Protein AF-A0A519HBK6-F1 (afdb_monomer_lite)

Sequence (281 aa):
MAADRLTTDSVTSHPSLITDYLRAVEPRLRARRDRDDLLDEIADHLHSAAERLEALGVGRDAAEQRALARFGEPRVVATLLTSVPSKGSTVSLFFSRYLGPLSMIAAVLWAVAAVMTYFGYTALSGSWTSERYLTSAVIVGLACLVTVAVLVGLNIRATGRLDGPTIAIGVIGVVAAAAATMTSWVVALWLPLLAAVVTWTMVRARRAHAGSRPFVTVLMLAMPLLGAAAIAVSAVGIVGGVETEIGIWLVVVGLAVVLVAALADLAVRLAARLRTSAVTA

pLDDT: mean 86.72, std 13.47, range [40.78, 98.31]

Secondary structure (DSSP, 8-state):
-------------PPPHHHHHHHHHGGGGTT-TTHHHHHHHHHHHHHHHHHHHHTTT--HHHHHHHHHHHH--HHHHHHHHHHS-----HHHHHHHHHHHHHHHHHHHHHHHHHHHHHHHH--TT----HHHHHHHHHHHHHHHHHHHHHHHHHHHHHHSS--HHHHHHHHHHHHHHHHHHH-TT-HHHHHHHHHHHHHHHHHHHHHTT-S-HHHHHHHHHHHHHHHHHHHHHHHHHHHH----HHHHHHHHHHHHHHHHHHHHHHHHHHHHHHHHHHH--

Radius of gyration: 24.27 Å; chains: 1; bounding box: 59×74×67 Å

Structure (mmCIF, N/CA/C/O backbone):
data_AF-A0A519HBK6-F1
#
_entry.id   AF-A0A519HBK6-F1
#
loop_
_atom_site.group_PDB
_atom_site.id
_atom_site.type_symbol
_atom_site.label_atom_id
_atom_site.label_alt_id
_atom_site.label_comp_id
_atom_site.label_asym_id
_atom_site.label_entity_id
_atom_site.label_seq_id
_atom_site.pdbx_PDB_ins_code
_atom_site.Cartn_x
_atom_site.Cartn_y
_atom_site.Cartn_z
_atom_site.occupancy
_atom_site.B_iso_or_equiv
_atom_site.auth_seq_id
_atom_site.auth_comp_id
_atom_site.auth_asym_id
_atom_site.auth_atom_id
_atom_site.pdbx_PDB_model_num
ATOM 1 N N . MET A 1 1 ? -19.149 55.955 12.724 1.00 52.69 1 MET A N 1
ATOM 2 C CA . MET A 1 1 ? -18.622 55.602 14.057 1.00 52.69 1 MET A CA 1
ATOM 3 C C . MET A 1 1 ? -19.720 54.878 14.828 1.00 52.69 1 MET A C 1
ATOM 5 O O . MET A 1 1 ? -20.495 55.517 15.516 1.00 52.69 1 MET A O 1
ATOM 9 N N . ALA A 1 2 ? -19.839 53.568 14.618 1.00 45.81 2 ALA A N 1
ATOM 10 C CA . ALA A 1 2 ? -20.582 52.622 15.455 1.00 45.81 2 ALA A CA 1
ATOM 11 C C . ALA A 1 2 ? -20.146 51.231 14.978 1.00 45.81 2 ALA A C 1
ATOM 13 O O . ALA A 1 2 ? -20.510 50.807 13.886 1.00 45.81 2 ALA A O 1
ATOM 14 N N . ALA A 1 3 ? -19.225 50.624 15.725 1.00 50.12 3 ALA A N 1
ATOM 15 C CA . ALA A 1 3 ? -18.654 49.321 15.424 1.00 50.12 3 ALA A CA 1
ATOM 16 C C . ALA A 1 3 ? -19.635 48.233 15.864 1.00 50.12 3 ALA A C 1
ATOM 18 O O . ALA A 1 3 ? -19.985 48.150 17.043 1.00 50.12 3 ALA A O 1
ATOM 19 N N . ASP A 1 4 ? -20.064 47.434 14.894 1.00 57.97 4 ASP A N 1
ATOM 20 C CA . ASP A 1 4 ? -20.906 46.264 15.075 1.00 57.97 4 ASP A CA 1
ATOM 21 C C . ASP A 1 4 ? -20.074 45.157 15.737 1.00 57.97 4 ASP A C 1
ATOM 23 O O . ASP A 1 4 ? -19.054 44.703 15.207 1.00 57.97 4 ASP A O 1
ATOM 27 N N . ARG A 1 5 ? -20.447 44.803 16.969 1.00 57.12 5 ARG A N 1
ATOM 28 C CA . ARG A 1 5 ? -19.799 43.749 17.749 1.00 57.12 5 ARG A CA 1
ATOM 29 C C . ARG A 1 5 ? -20.228 42.410 17.163 1.00 57.12 5 ARG A C 1
ATOM 31 O O . ARG A 1 5 ? -21.285 41.898 17.511 1.00 57.12 5 ARG A O 1
ATOM 38 N N . LEU A 1 6 ? -19.367 41.829 16.333 1.00 54.12 6 LEU A N 1
ATOM 39 C CA . LEU A 1 6 ? -19.367 40.397 16.050 1.00 54.12 6 LEU A CA 1
ATOM 40 C C . LEU A 1 6 ? -19.136 39.650 17.368 1.00 54.12 6 LEU A C 1
ATOM 42 O O . LEU A 1 6 ? -18.006 39.485 17.828 1.00 54.12 6 LEU A O 1
ATOM 46 N N . THR A 1 7 ? -20.233 39.239 17.995 1.00 49.41 7 THR A N 1
ATOM 47 C CA . THR A 1 7 ? -20.275 38.181 18.996 1.00 49.41 7 THR A CA 1
ATOM 48 C C . THR A 1 7 ? -19.690 36.931 18.352 1.00 49.41 7 THR A C 1
ATOM 50 O O . THR A 1 7 ? -20.338 36.237 17.576 1.00 49.41 7 THR A O 1
ATOM 53 N N . THR A 1 8 ? -18.422 36.660 18.645 1.00 46.22 8 THR A N 1
ATOM 54 C CA . THR A 1 8 ? -17.869 35.314 18.567 1.00 46.22 8 THR A CA 1
ATOM 55 C C . THR A 1 8 ? -18.654 34.467 19.553 1.00 46.22 8 THR A C 1
ATOM 57 O O . THR A 1 8 ? -18.324 34.431 20.739 1.00 46.22 8 THR A O 1
ATOM 60 N N . ASP A 1 9 ? -19.716 33.834 19.060 1.00 40.78 9 ASP A N 1
ATOM 61 C CA . ASP A 1 9 ? -20.318 32.673 19.692 1.00 40.78 9 ASP A CA 1
ATOM 62 C C . ASP A 1 9 ? -19.204 31.641 19.839 1.00 40.78 9 ASP A C 1
ATOM 64 O O . ASP A 1 9 ? -18.840 30.911 18.916 1.00 40.78 9 ASP A O 1
ATOM 68 N N . SER A 1 10 ? -18.593 31.638 21.018 1.00 44.66 10 SER A N 1
ATOM 69 C CA . SER A 1 10 ? -17.835 30.514 21.519 1.00 44.66 10 SER A CA 1
ATOM 70 C C . SER A 1 10 ? -18.779 29.319 21.488 1.00 44.66 10 SER A C 1
ATOM 72 O O . SER A 1 10 ? -19.609 29.158 22.384 1.00 44.66 10 SER A O 1
ATOM 74 N N . VAL A 1 11 ? -18.687 28.524 20.420 1.00 53.19 11 VAL A N 1
ATOM 75 C CA . VAL A 1 11 ? -19.258 27.183 20.345 1.00 53.19 11 VAL A CA 1
ATOM 76 C C . VAL A 1 11 ? -18.658 26.442 21.527 1.00 53.19 11 VAL A C 1
ATOM 78 O O . VAL A 1 11 ? -17.520 25.983 21.491 1.00 53.19 11 VAL A O 1
ATOM 81 N N . THR A 1 12 ? -19.406 26.413 22.623 1.00 41.53 12 THR A N 1
ATOM 82 C CA . THR A 1 12 ? -19.145 25.567 23.775 1.00 41.53 12 THR A CA 1
ATOM 83 C C . THR A 1 12 ? -19.389 24.155 23.280 1.00 41.53 12 THR A C 1
ATOM 85 O O . THR A 1 12 ? -20.493 23.623 23.367 1.00 41.53 12 THR A O 1
ATOM 88 N N . SER A 1 13 ? -18.365 23.585 22.643 1.00 53.59 13 SER A N 1
ATOM 89 C CA . SER A 1 13 ? -18.3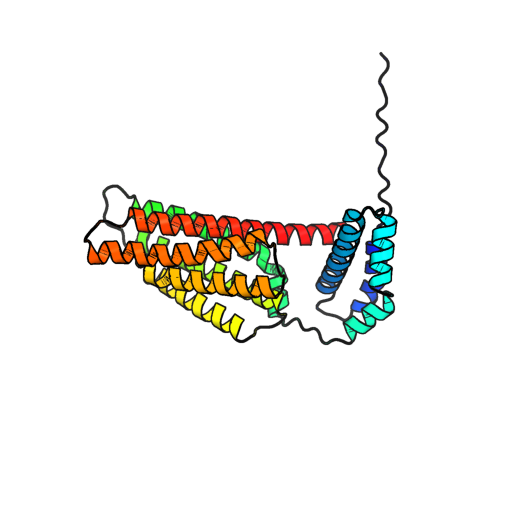25 22.195 22.227 1.00 53.59 13 SER A CA 1
ATOM 90 C C . SER A 1 13 ? -18.612 21.367 23.468 1.00 53.59 13 SER A C 1
ATOM 92 O O . SER A 1 13 ? -17.744 21.212 24.330 1.00 53.59 13 SER A O 1
ATOM 94 N N . HIS A 1 14 ? -19.861 20.933 23.610 1.00 56.91 14 HIS A N 1
ATOM 95 C CA . HIS A 1 14 ? -20.247 20.059 24.696 1.00 56.91 14 HIS A CA 1
ATOM 96 C C . HIS A 1 14 ? -19.329 18.831 24.627 1.00 56.91 14 HIS A C 1
ATOM 98 O O . HIS A 1 14 ? -19.069 18.341 23.520 1.00 56.91 14 HIS A O 1
ATOM 104 N N . PRO A 1 15 ? -18.759 18.385 25.760 1.00 69.62 15 PRO A N 1
ATOM 105 C CA . PRO A 1 15 ? -17.911 17.201 25.772 1.00 69.62 15 PRO A CA 1
ATOM 106 C C . PRO A 1 15 ? -18.677 16.036 25.131 1.00 69.62 15 PRO A C 1
ATOM 108 O O . PRO A 1 15 ? -19.823 15.774 25.490 1.00 69.62 15 PRO A O 1
ATOM 111 N N . SER A 1 16 ? -18.072 15.398 24.126 1.00 83.75 16 SER A N 1
ATOM 112 C CA . SER A 1 16 ? -18.721 14.326 23.364 1.00 83.75 16 SER A CA 1
ATOM 113 C C . SER A 1 16 ? -19.052 13.147 24.278 1.00 83.75 16 SER A C 1
ATOM 115 O O . SER A 1 16 ? -18.225 12.724 25.092 1.00 83.75 16 SER A O 1
ATOM 117 N N . LEU A 1 17 ? -20.240 12.562 24.096 1.00 92.12 17 LEU A N 1
ATOM 118 C CA . LEU A 1 17 ? -20.680 11.383 24.848 1.00 92.12 17 LEU A CA 1
ATOM 119 C C . LEU A 1 17 ? -19.746 10.189 24.601 1.00 92.12 17 LEU A C 1
ATOM 121 O O . LEU A 1 17 ? -19.557 9.342 25.477 1.00 92.12 17 LEU A O 1
ATOM 125 N N . ILE A 1 18 ? -19.139 10.131 23.412 1.00 92.50 18 ILE A N 1
ATOM 126 C CA . ILE A 1 18 ? -18.142 9.122 23.044 1.00 92.50 18 ILE A CA 1
ATOM 127 C C . ILE A 1 18 ? -16.876 9.288 23.893 1.00 92.50 18 ILE A C 1
ATOM 129 O O . ILE A 1 18 ? -16.361 8.298 24.409 1.00 92.50 18 ILE A O 1
ATOM 133 N N . THR A 1 19 ? -16.404 10.517 24.114 1.00 92.88 19 THR A N 1
ATOM 134 C CA . THR A 1 19 ? -15.231 10.784 24.962 1.00 92.88 19 THR A CA 1
ATOM 135 C C . THR A 1 19 ? -15.462 10.325 26.402 1.00 92.88 19 THR A C 1
ATOM 137 O O . THR A 1 19 ? -14.607 9.656 26.986 1.00 92.88 19 THR A O 1
ATOM 140 N N . ASP A 1 20 ? -16.633 10.612 26.973 1.00 94.00 20 ASP A N 1
ATOM 141 C CA . ASP A 1 20 ? -16.973 10.166 28.329 1.00 94.00 20 ASP A CA 1
ATOM 142 C C . ASP A 1 20 ? -17.088 8.639 28.423 1.00 94.00 20 ASP A C 1
ATOM 144 O O . ASP A 1 20 ? -16.625 8.028 29.394 1.00 94.00 20 ASP A O 1
ATOM 148 N N . TYR A 1 21 ? -17.631 8.002 27.384 1.00 95.06 21 TYR A N 1
ATOM 149 C CA . TYR A 1 21 ? -17.659 6.548 27.269 1.00 95.06 21 TYR A CA 1
ATOM 150 C C . TYR A 1 21 ? -16.242 5.949 27.252 1.00 95.06 21 TYR A C 1
ATOM 152 O O . TYR A 1 21 ? -15.955 5.024 28.016 1.00 95.06 21 TYR A O 1
ATOM 160 N N . LEU A 1 22 ? -15.330 6.490 26.437 1.00 95.38 22 LEU A N 1
ATOM 161 C CA . LEU A 1 22 ? -13.939 6.029 26.349 1.00 95.38 22 LEU A CA 1
ATOM 162 C C . LEU A 1 22 ? -13.194 6.213 27.675 1.00 95.38 22 LEU A C 1
ATOM 164 O O . LEU A 1 22 ? -12.529 5.281 28.134 1.00 95.38 22 LEU A O 1
ATOM 168 N N . ARG A 1 23 ? -13.391 7.351 28.355 1.00 94.88 23 ARG A N 1
ATOM 169 C CA . ARG A 1 23 ? -12.838 7.608 29.696 1.00 94.88 23 ARG A CA 1
ATOM 170 C C . ARG A 1 23 ? -13.347 6.598 30.729 1.00 94.88 23 ARG A C 1
ATOM 172 O O . ARG A 1 23 ? -12.627 6.237 31.659 1.00 94.88 23 ARG A O 1
ATOM 179 N N . ALA A 1 24 ? -14.572 6.093 30.571 1.00 94.75 24 ALA A N 1
ATOM 180 C CA . ALA A 1 24 ? -15.093 5.018 31.410 1.00 94.75 24 ALA A CA 1
ATOM 181 C C . ALA A 1 24 ? -14.482 3.643 31.067 1.00 94.75 24 ALA A C 1
ATOM 183 O O . ALA A 1 24 ? -14.325 2.805 31.960 1.00 94.75 24 ALA A O 1
ATOM 184 N N . VAL A 1 25 ? -14.122 3.379 29.811 1.00 94.94 25 VAL A N 1
ATOM 185 C CA . VAL A 1 25 ? -13.509 2.107 29.385 1.00 94.94 25 VAL A CA 1
ATOM 186 C C . VAL A 1 25 ? -12.021 2.037 29.749 1.00 94.94 25 VAL A C 1
ATOM 188 O O . VAL A 1 25 ? -11.569 1.006 30.252 1.00 94.94 25 VAL A O 1
ATOM 191 N N . GLU A 1 26 ? -11.265 3.121 29.563 1.00 95.19 26 GLU A N 1
ATOM 192 C CA . GLU A 1 26 ? -9.799 3.155 29.688 1.00 95.19 26 GLU A CA 1
ATOM 193 C C . GLU A 1 26 ? -9.252 2.524 30.989 1.00 95.19 26 GLU A C 1
ATOM 195 O O . GLU A 1 26 ? -8.370 1.659 30.898 1.00 95.19 26 GLU A O 1
ATOM 200 N N . PRO A 1 27 ? -9.754 2.850 32.203 1.00 94.62 27 PRO A N 1
ATOM 201 C CA . PRO A 1 27 ? -9.209 2.299 33.444 1.00 94.62 27 PRO A CA 1
ATOM 202 C C . PRO A 1 27 ? -9.280 0.770 33.510 1.00 94.62 27 PRO A C 1
ATOM 204 O O . PRO A 1 27 ? -8.457 0.139 34.170 1.00 94.62 27 PRO A O 1
ATOM 207 N N . ARG A 1 28 ? -10.254 0.172 32.815 1.00 93.69 28 ARG A N 1
ATOM 208 C CA . ARG A 1 28 ? -10.520 -1.273 32.814 1.00 93.69 28 ARG A CA 1
ATOM 209 C C . ARG A 1 28 ? -9.625 -2.030 31.840 1.00 93.69 28 ARG A C 1
ATOM 211 O O . ARG A 1 28 ? -9.406 -3.223 32.015 1.00 93.69 28 ARG A O 1
ATOM 218 N N . LEU A 1 29 ? -9.073 -1.332 30.851 1.00 91.75 29 LEU A N 1
ATOM 219 C CA . LEU A 1 29 ? -8.139 -1.888 29.879 1.00 91.75 29 LEU A CA 1
ATOM 220 C C . LEU A 1 29 ? -6.667 -1.686 30.283 1.00 91.75 29 LEU A C 1
ATOM 222 O O . LEU A 1 29 ? -5.783 -2.118 29.554 1.00 91.75 29 LEU A O 1
ATOM 226 N N . ARG A 1 30 ? -6.374 -1.087 31.450 1.00 89.44 30 ARG A N 1
ATOM 227 C CA . ARG A 1 30 ? -5.000 -0.770 31.908 1.00 89.44 30 ARG A CA 1
ATOM 228 C C . ARG A 1 30 ? -4.021 -1.945 31.898 1.00 89.44 30 ARG A C 1
ATOM 230 O O . ARG A 1 30 ? -2.836 -1.729 31.684 1.00 89.44 30 ARG A O 1
ATOM 237 N N . ALA A 1 31 ? -4.493 -3.167 32.136 1.00 85.38 31 ALA A N 1
ATOM 238 C CA . ALA A 1 31 ? -3.640 -4.357 32.149 1.00 85.38 31 ALA A CA 1
ATOM 239 C C . ALA A 1 31 ? -3.278 -4.872 30.741 1.00 85.38 31 ALA A C 1
ATOM 241 O O . ALA A 1 31 ? -2.459 -5.782 30.612 1.00 85.38 31 ALA A O 1
ATOM 242 N N . ARG A 1 32 ? -3.890 -4.329 29.679 1.00 82.69 32 ARG A N 1
ATOM 243 C CA . ARG A 1 32 ? -3.648 -4.749 28.297 1.00 82.69 32 ARG A CA 1
ATOM 244 C C . ARG A 1 32 ? -2.526 -3.941 27.652 1.00 82.69 32 ARG A C 1
ATOM 246 O O . ARG A 1 32 ? -2.481 -2.720 27.759 1.00 82.69 32 ARG A O 1
ATOM 253 N N . ARG A 1 33 ? -1.653 -4.632 26.913 1.00 79.06 33 ARG A N 1
ATOM 254 C CA . ARG A 1 33 ? -0.550 -4.011 26.159 1.00 79.06 33 ARG A CA 1
ATOM 255 C C . ARG A 1 33 ? -1.032 -3.218 24.937 1.00 79.06 33 ARG A C 1
ATOM 257 O O . ARG A 1 33 ? -0.372 -2.268 24.545 1.00 79.06 33 ARG A O 1
ATOM 264 N N . ASP A 1 34 ? -2.157 -3.618 24.352 1.00 77.62 34 ASP A N 1
ATOM 265 C CA . ASP A 1 34 ? -2.806 -3.025 23.175 1.00 77.62 34 ASP A CA 1
ATOM 266 C C . ASP A 1 34 ? -3.958 -2.074 23.553 1.00 77.62 34 ASP A C 1
ATOM 268 O O . ASP A 1 34 ? -4.875 -1.863 22.765 1.00 77.62 34 ASP A O 1
ATOM 272 N N . ARG A 1 35 ? -3.949 -1.528 24.778 1.00 86.62 35 ARG A N 1
ATOM 273 C CA . ARG A 1 35 ? -5.028 -0.676 25.302 1.00 86.62 35 ARG A CA 1
ATOM 274 C C . ARG A 1 35 ? -5.329 0.513 24.397 1.00 86.62 35 ARG A C 1
ATOM 276 O O . ARG A 1 35 ? -6.495 0.753 24.111 1.00 86.62 35 ARG A O 1
ATOM 283 N N . ASP A 1 36 ? -4.301 1.266 24.027 1.00 82.50 36 ASP A N 1
ATOM 284 C CA . ASP A 1 36 ? -4.481 2.538 23.324 1.00 82.50 36 ASP A CA 1
ATOM 285 C C . ASP A 1 36 ? -5.057 2.283 21.920 1.00 82.50 36 ASP A C 1
ATOM 287 O O . ASP A 1 36 ? -6.066 2.878 21.561 1.00 82.50 36 ASP A O 1
ATOM 291 N N . ASP A 1 37 ? -4.539 1.273 21.211 1.00 76.00 37 ASP A N 1
ATOM 292 C CA . ASP A 1 37 ? -5.077 0.820 19.919 1.00 76.00 37 ASP A CA 1
ATOM 293 C C . ASP A 1 37 ? -6.543 0.356 20.020 1.00 76.00 37 ASP A C 1
ATOM 295 O O . ASP A 1 37 ? -7.350 0.639 19.136 1.00 76.00 37 ASP A O 1
ATOM 299 N N . LEU A 1 38 ? -6.910 -0.356 21.094 1.00 84.81 38 LEU A N 1
ATOM 300 C CA . LEU A 1 38 ? -8.297 -0.775 21.321 1.00 84.81 38 LEU A CA 1
ATOM 301 C C . LEU A 1 38 ? -9.218 0.416 21.593 1.00 84.81 38 LEU A C 1
ATOM 303 O O . LEU A 1 38 ? -10.357 0.413 21.135 1.00 84.81 38 LEU A O 1
ATOM 307 N N . LEU A 1 39 ? -8.755 1.417 22.344 1.00 88.69 39 LEU A N 1
ATOM 308 C CA . LEU A 1 39 ? -9.527 2.636 22.589 1.00 88.69 39 LEU A CA 1
ATOM 309 C C . LEU A 1 39 ? -9.725 3.426 21.294 1.00 88.69 39 LEU A C 1
ATOM 311 O O . LEU A 1 39 ? -10.846 3.859 21.033 1.00 88.69 39 LEU A O 1
ATOM 315 N N . ASP A 1 40 ? -8.687 3.519 20.463 1.00 82.06 40 ASP A N 1
ATOM 316 C CA . ASP A 1 40 ? -8.759 4.124 19.133 1.00 82.06 40 ASP A CA 1
ATOM 317 C C . ASP A 1 40 ? -9.749 3.382 18.223 1.00 82.06 40 ASP A C 1
ATOM 319 O O . ASP A 1 40 ? -10.575 4.006 17.562 1.00 82.06 40 ASP A O 1
ATOM 323 N N . GLU A 1 41 ? -9.735 2.045 18.214 1.00 82.50 41 GLU A N 1
ATOM 324 C CA . GLU A 1 41 ? -10.659 1.244 17.400 1.00 82.50 41 GLU A CA 1
ATOM 325 C C . GLU A 1 41 ? -12.118 1.377 17.871 1.00 82.50 41 GLU A C 1
ATOM 327 O O . GLU A 1 41 ? -13.035 1.474 17.050 1.00 82.50 41 GLU A O 1
ATOM 332 N N . ILE A 1 42 ? -12.350 1.436 19.188 1.00 91.12 42 ILE A N 1
ATOM 333 C CA . ILE A 1 42 ? -13.676 1.723 19.754 1.00 91.12 42 ILE A CA 1
ATOM 334 C C . ILE A 1 42 ? -14.134 3.125 19.337 1.00 91.12 42 ILE A C 1
ATOM 336 O O . ILE A 1 42 ? -15.278 3.280 18.904 1.00 91.12 42 ILE A O 1
ATOM 340 N N . ALA A 1 43 ? -13.255 4.126 19.438 1.00 89.94 43 ALA A N 1
ATOM 341 C CA . ALA A 1 43 ? -13.546 5.499 19.038 1.00 89.94 43 ALA A CA 1
ATOM 342 C C . ALA A 1 43 ? -13.923 5.572 17.550 1.00 89.94 43 ALA A C 1
ATOM 344 O O . ALA A 1 43 ? -15.002 6.067 17.217 1.00 89.94 43 ALA A O 1
ATOM 345 N N . ASP A 1 44 ? -13.100 4.991 16.669 1.00 81.44 44 ASP A N 1
ATOM 346 C CA . ASP A 1 44 ? -13.335 4.918 15.221 1.00 81.44 44 ASP A CA 1
ATOM 347 C C . ASP A 1 44 ? -14.697 4.273 14.912 1.00 81.44 44 ASP A C 1
ATOM 349 O O . ASP A 1 44 ? -15.463 4.774 14.079 1.00 81.44 44 ASP A O 1
ATOM 353 N N . HIS A 1 45 ? -15.031 3.169 15.589 1.00 84.75 45 HIS A N 1
ATOM 354 C CA . HIS A 1 45 ? -16.303 2.476 15.392 1.00 84.75 45 HIS A CA 1
ATOM 355 C C . HIS A 1 45 ? -17.512 3.296 15.845 1.00 84.75 45 HIS A C 1
ATOM 357 O O . HIS A 1 45 ? -18.530 3.297 15.142 1.00 84.75 45 HIS A O 1
ATOM 363 N N . LEU A 1 46 ? -17.410 3.982 16.985 1.00 93.50 46 LEU A N 1
ATOM 364 C CA . LEU A 1 46 ? -18.474 4.825 17.526 1.00 93.50 46 LEU A CA 1
ATOM 365 C C . LEU A 1 46 ? -18.694 6.070 16.663 1.00 93.50 46 LEU A C 1
ATOM 367 O O . LEU A 1 46 ? -19.832 6.326 16.269 1.00 93.50 46 LEU A O 1
ATOM 371 N N . HIS A 1 47 ? -17.626 6.776 16.283 1.00 90.25 47 HIS A N 1
ATOM 372 C CA . HIS A 1 47 ? -17.710 7.934 15.390 1.00 90.25 47 HIS A CA 1
ATOM 373 C C . HIS A 1 47 ? -18.267 7.544 14.022 1.00 90.25 47 HIS A C 1
ATOM 375 O O . HIS A 1 47 ? -19.259 8.115 13.580 1.00 90.25 47 HIS A O 1
ATOM 381 N N . SER A 1 48 ? -17.746 6.478 13.405 1.00 82.56 48 SER A N 1
ATOM 382 C CA . SER A 1 48 ? -18.274 5.983 12.126 1.00 82.56 48 SER A CA 1
ATOM 383 C C . SER A 1 48 ? -19.751 5.571 12.217 1.00 82.56 48 SER A C 1
ATOM 385 O O . SER A 1 48 ? -20.477 5.608 11.222 1.00 82.56 48 SER A O 1
ATOM 387 N N . ALA A 1 49 ? -20.212 5.086 13.376 1.00 89.88 49 ALA A N 1
ATOM 388 C CA . ALA A 1 49 ? -21.616 4.744 13.589 1.00 89.88 49 ALA A CA 1
ATOM 389 C C . ALA A 1 49 ? -22.501 5.984 13.758 1.00 89.88 49 ALA A C 1
ATOM 391 O O . ALA A 1 49 ? -23.592 6.002 13.184 1.00 89.88 49 ALA A O 1
ATOM 392 N N . ALA A 1 50 ? -22.028 6.998 14.484 1.00 92.94 50 ALA A N 1
ATOM 393 C CA . ALA A 1 50 ? -22.705 8.281 14.632 1.00 92.94 50 ALA A CA 1
ATOM 394 C C . ALA A 1 50 ? -22.804 9.016 13.284 1.00 92.94 50 ALA A C 1
ATOM 396 O O . ALA A 1 50 ? -23.909 9.346 12.865 1.00 92.94 50 ALA A O 1
ATOM 397 N N . GLU A 1 51 ? -21.710 9.119 12.524 1.00 89.94 51 GLU A N 1
ATOM 398 C CA . GLU A 1 51 ? -21.686 9.745 11.191 1.00 89.94 51 GLU A CA 1
ATOM 399 C C . GLU A 1 51 ? -22.700 9.110 10.225 1.00 89.94 51 GLU A C 1
ATOM 401 O O . GLU A 1 51 ? -23.379 9.803 9.467 1.00 89.94 51 GLU A O 1
ATOM 406 N N . ARG A 1 52 ? -22.862 7.778 10.267 1.00 91.19 52 ARG A N 1
ATOM 407 C CA . ARG A 1 52 ? -23.886 7.087 9.464 1.00 91.19 52 ARG A CA 1
ATOM 408 C C . ARG A 1 52 ? -25.309 7.457 9.871 1.00 91.19 52 ARG A C 1
ATOM 410 O O . ARG A 1 52 ? -26.186 7.458 9.015 1.00 91.19 52 ARG A O 1
ATOM 417 N N . LEU A 1 53 ? -25.559 7.711 11.154 1.00 94.38 53 LEU A N 1
ATOM 418 C CA . LEU A 1 53 ? -26.868 8.149 11.643 1.00 94.38 53 LEU A CA 1
ATOM 419 C C . LEU A 1 53 ? -27.115 9.622 11.298 1.00 94.38 53 LEU A C 1
ATOM 421 O O . LEU A 1 53 ? -28.220 9.964 10.882 1.00 94.38 53 LEU A O 1
ATOM 425 N N . GLU A 1 54 ? -26.092 10.468 11.387 1.00 94.00 54 GLU A N 1
ATOM 426 C CA . GLU A 1 54 ? -26.155 11.870 10.958 1.00 94.00 54 GLU A CA 1
ATOM 427 C C . GLU A 1 54 ? -26.443 11.993 9.460 1.00 94.00 54 GLU A C 1
ATOM 429 O O . GLU A 1 54 ? -27.317 12.759 9.058 1.00 94.00 54 GLU A O 1
ATOM 434 N N . ALA A 1 55 ? -25.811 11.157 8.629 1.00 92.44 55 ALA A N 1
ATOM 435 C CA . ALA A 1 55 ? -26.097 11.082 7.195 1.00 92.44 55 ALA A CA 1
ATOM 436 C C . ALA A 1 55 ? -27.550 10.669 6.878 1.00 92.44 55 ALA A C 1
ATOM 438 O O . ALA A 1 55 ? -28.034 10.911 5.773 1.00 92.44 55 ALA A O 1
ATOM 439 N N . LEU A 1 56 ? -28.257 10.063 7.839 1.00 95.94 56 LEU A N 1
ATOM 440 C CA . LEU A 1 56 ? -29.685 9.734 7.757 1.00 95.94 56 LEU A CA 1
ATOM 441 C C . LEU A 1 56 ? -30.586 10.830 8.361 1.00 95.94 56 LEU A C 1
ATOM 443 O O . LEU A 1 56 ? -31.785 10.611 8.525 1.00 95.94 56 LEU A O 1
ATOM 447 N N . GLY A 1 57 ? -30.030 11.994 8.705 1.00 97.00 57 GLY A N 1
ATOM 448 C CA . GLY A 1 57 ? -30.758 13.134 9.264 1.00 97.00 57 GLY A CA 1
ATOM 449 C C . GLY A 1 57 ? -30.990 13.070 10.777 1.00 97.00 57 GLY A C 1
ATOM 450 O O . GLY A 1 57 ? -31.805 13.828 11.300 1.00 97.00 57 GLY A O 1
ATOM 451 N N . VAL A 1 58 ? -30.314 12.173 11.503 1.00 96.81 58 VAL A N 1
ATOM 452 C CA . VAL A 1 58 ? -30.381 12.134 12.973 1.00 96.81 58 VAL A CA 1
ATOM 453 C C . VAL A 1 58 ? -29.492 13.240 13.543 1.00 96.81 58 VAL A C 1
ATOM 455 O O . VAL A 1 58 ? -28.338 13.358 13.152 1.00 96.81 58 VAL A O 1
ATOM 458 N N . GLY A 1 59 ? -30.004 14.039 14.485 1.00 93.38 59 GLY A N 1
ATOM 459 C CA . GLY A 1 59 ? -29.188 15.051 15.166 1.00 93.38 59 GLY A CA 1
ATOM 460 C C . GLY A 1 59 ? -27.984 14.428 15.884 1.00 93.38 59 GLY A C 1
ATOM 461 O O . GLY A 1 59 ? -28.107 13.335 16.437 1.00 93.38 59 GLY A O 1
ATOM 462 N N . ARG A 1 60 ? -26.843 15.127 15.891 1.00 91.62 60 ARG A N 1
ATOM 463 C CA . ARG A 1 60 ? -25.548 14.633 16.396 1.00 91.62 60 ARG A CA 1
ATOM 464 C C . ARG A 1 60 ? -25.627 13.962 17.772 1.00 91.62 60 ARG A C 1
ATOM 466 O O . ARG A 1 60 ? -25.223 12.812 17.907 1.00 91.62 60 ARG A O 1
ATOM 473 N N . ASP A 1 61 ? -26.224 14.614 18.767 1.00 93.56 61 ASP A N 1
ATOM 474 C CA . ASP A 1 61 ? -26.316 14.055 20.128 1.00 93.56 61 ASP A CA 1
ATOM 475 C C . ASP A 1 61 ? -27.128 12.751 20.162 1.00 93.56 61 ASP A C 1
ATOM 477 O O . ASP A 1 61 ? -26.745 11.767 20.797 1.00 93.56 61 ASP A O 1
ATOM 481 N N . ALA A 1 62 ? -28.232 12.704 19.410 1.00 94.44 62 ALA A N 1
ATOM 482 C CA . ALA A 1 62 ? -29.049 11.503 19.275 1.00 94.44 62 ALA A CA 1
ATOM 483 C C . ALA A 1 62 ? -28.329 10.405 18.472 1.00 94.44 62 ALA A C 1
ATOM 485 O O . ALA A 1 62 ? -28.551 9.217 18.720 1.00 94.44 62 ALA A O 1
ATOM 486 N N . ALA A 1 63 ? -27.473 10.777 17.518 1.00 95.44 63 ALA A N 1
ATOM 487 C CA . ALA A 1 63 ? -26.642 9.854 16.760 1.00 95.44 63 ALA A CA 1
ATOM 488 C C . ALA A 1 63 ? -25.570 9.210 17.653 1.00 95.44 63 ALA A C 1
ATOM 490 O O . ALA A 1 63 ? -25.478 7.981 17.679 1.00 95.44 63 ALA A O 1
ATOM 491 N N . GLU A 1 64 ? -24.838 10.004 18.443 1.00 96.12 64 GLU A N 1
ATOM 492 C CA . GLU A 1 64 ? -23.868 9.512 19.431 1.00 96.12 64 GLU A CA 1
ATOM 493 C C . GLU A 1 64 ? -24.554 8.604 20.464 1.00 96.12 64 GLU A C 1
ATOM 495 O O . GLU A 1 64 ? -24.123 7.471 20.684 1.00 96.12 64 GLU A O 1
ATOM 500 N N . GLN A 1 65 ? -25.685 9.031 21.035 1.00 96.12 65 GLN A N 1
ATOM 501 C CA . GLN A 1 65 ? -26.416 8.240 22.027 1.00 96.12 65 GLN A CA 1
ATOM 502 C C . GLN A 1 65 ? -26.911 6.899 21.463 1.00 96.12 65 GLN A C 1
ATOM 504 O O . GLN A 1 65 ? -26.802 5.867 22.127 1.00 96.12 65 GLN A O 1
ATOM 509 N N . ARG A 1 66 ? -27.416 6.874 20.221 1.00 96.69 66 ARG A N 1
ATOM 510 C CA . ARG A 1 66 ? -27.824 5.630 19.544 1.00 96.69 66 ARG A CA 1
ATOM 511 C C . ARG A 1 66 ? -26.634 4.738 19.198 1.00 96.69 66 ARG A C 1
ATOM 513 O O . ARG A 1 66 ? -26.758 3.517 19.298 1.00 96.69 66 ARG A O 1
ATOM 520 N N . ALA A 1 67 ? -25.503 5.318 18.796 1.00 95.38 67 ALA A N 1
ATOM 521 C CA . ALA A 1 67 ? -24.276 4.571 18.545 1.00 95.38 67 ALA A CA 1
ATOM 522 C C . ALA A 1 67 ? -23.798 3.870 19.826 1.00 95.38 67 ALA A C 1
ATOM 524 O O . ALA A 1 67 ? -23.566 2.661 19.807 1.00 95.38 67 ALA A O 1
ATOM 525 N N . LEU A 1 68 ? -23.761 4.595 20.948 1.00 97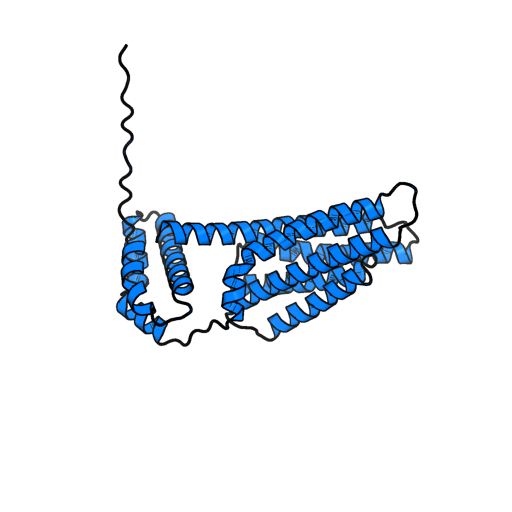.00 68 LEU A N 1
ATOM 526 C CA . LEU A 1 68 ? -23.398 4.064 22.264 1.00 97.00 68 LEU A CA 1
ATOM 527 C C . LEU A 1 68 ? -24.385 3.000 22.757 1.00 97.00 68 LEU A C 1
ATOM 529 O O . LEU A 1 68 ? -23.965 1.920 23.168 1.00 97.00 68 LEU A O 1
ATOM 533 N N . ALA A 1 69 ? -25.694 3.250 22.648 1.00 95.56 69 ALA A N 1
ATOM 534 C CA . ALA A 1 69 ? -26.725 2.287 23.042 1.00 95.56 69 ALA A CA 1
ATOM 535 C C . ALA A 1 69 ? -26.617 0.965 22.263 1.00 95.56 69 ALA A C 1
ATOM 537 O O . ALA A 1 69 ? -26.844 -0.107 22.821 1.00 95.56 69 ALA A O 1
ATOM 538 N N . ARG A 1 70 ? -26.238 1.031 20.980 1.00 93.81 70 ARG A N 1
ATOM 539 C CA . ARG A 1 70 ? -25.984 -0.156 20.156 1.00 93.81 70 ARG A CA 1
ATOM 540 C C . ARG A 1 70 ? -24.677 -0.861 20.523 1.00 93.81 70 ARG A C 1
ATOM 542 O O . ARG A 1 70 ? -24.588 -2.074 20.352 1.00 93.81 70 ARG A O 1
ATOM 549 N N . PHE A 1 71 ? -23.671 -0.114 20.964 1.00 95.19 71 PHE A N 1
ATOM 550 C CA . PHE A 1 71 ? -22.357 -0.653 21.306 1.00 95.19 71 PHE A CA 1
ATOM 551 C C . PHE A 1 71 ? -22.360 -1.389 22.654 1.00 95.19 71 PHE A C 1
ATOM 553 O O . PHE A 1 71 ? -21.727 -2.436 22.781 1.00 95.19 71 PHE A O 1
ATOM 560 N N . GLY A 1 72 ? -23.133 -0.894 23.624 1.00 95.81 72 GLY A N 1
ATOM 561 C CA . GLY A 1 72 ? -23.368 -1.540 24.915 1.00 95.81 72 GLY A CA 1
ATOM 562 C C . GLY A 1 72 ? -22.784 -0.773 26.101 1.00 95.81 72 GLY A C 1
ATOM 563 O O . GLY A 1 72 ? -22.286 0.338 25.969 1.00 95.81 72 GLY A O 1
ATOM 564 N N . GLU A 1 73 ? -22.878 -1.360 27.295 1.00 95.75 73 GLU A N 1
ATOM 565 C CA . GLU A 1 73 ? -22.372 -0.740 28.523 1.00 95.75 73 GLU A CA 1
ATOM 566 C C . GLU A 1 73 ? -20.826 -0.789 28.579 1.00 95.75 73 GLU A C 1
ATOM 568 O O . GLU A 1 73 ? -20.251 -1.863 28.351 1.00 95.75 73 GLU A O 1
ATOM 573 N N . PRO A 1 74 ? -20.135 0.297 28.999 1.00 93.81 74 PRO A N 1
ATOM 574 C CA . PRO A 1 74 ? -18.669 0.345 29.072 1.00 93.81 74 PRO A CA 1
ATOM 575 C C . PRO A 1 74 ? -18.041 -0.829 29.831 1.00 93.81 74 PRO A C 1
ATOM 577 O O . PRO A 1 74 ? -16.992 -1.348 29.449 1.00 93.81 74 PRO A O 1
ATOM 580 N N . ARG A 1 75 ? -18.676 -1.258 30.931 1.00 93.12 75 ARG A N 1
ATOM 581 C CA . ARG A 1 75 ? -18.175 -2.341 31.791 1.00 93.12 75 ARG A CA 1
ATOM 582 C C . ARG A 1 75 ? -18.220 -3.691 31.087 1.00 93.12 75 ARG A C 1
ATOM 584 O O . ARG A 1 75 ? -17.254 -4.451 31.163 1.00 93.12 75 ARG A O 1
ATOM 591 N N . VAL A 1 76 ? -19.325 -3.970 30.402 1.00 92.94 76 VAL A N 1
ATOM 592 C CA . VAL A 1 76 ? -19.531 -5.217 29.662 1.00 92.94 76 VAL A CA 1
ATOM 593 C C . VAL A 1 76 ? -18.560 -5.278 28.492 1.00 92.94 76 VAL A C 1
ATOM 595 O O . VAL A 1 76 ? -17.850 -6.269 28.346 1.00 92.94 76 VAL A O 1
ATOM 598 N N . VAL A 1 77 ? -18.444 -4.190 27.725 1.00 92.56 77 VAL A N 1
ATOM 599 C CA . VAL A 1 77 ? -17.506 -4.114 26.601 1.00 92.56 77 VAL A CA 1
ATOM 600 C C . VAL A 1 77 ? -16.064 -4.298 27.067 1.00 92.56 77 VAL A C 1
ATOM 602 O O . VAL A 1 77 ? -15.352 -5.127 26.508 1.00 92.56 77 VAL A O 1
ATOM 605 N N . ALA A 1 78 ? -15.635 -3.602 28.124 1.00 91.62 78 ALA A N 1
ATOM 606 C CA . ALA A 1 78 ? -14.283 -3.766 28.654 1.00 91.62 78 ALA A CA 1
ATOM 607 C C . ALA A 1 78 ? -14.006 -5.212 29.100 1.00 91.62 78 ALA A C 1
ATOM 609 O O . ALA A 1 78 ? -12.924 -5.728 28.840 1.00 91.62 78 ALA A O 1
ATOM 610 N N . THR A 1 79 ? -14.986 -5.876 29.720 1.00 90.44 79 THR A N 1
ATOM 611 C CA . THR A 1 79 ? -14.871 -7.279 30.157 1.00 90.44 79 THR A CA 1
ATOM 612 C C . THR A 1 79 ? -14.771 -8.234 28.969 1.00 90.44 79 THR A C 1
ATOM 614 O O . THR A 1 79 ? -13.935 -9.135 28.958 1.00 90.44 79 THR A O 1
ATOM 617 N N . LEU A 1 80 ? -15.588 -8.023 27.934 1.00 89.06 80 LEU A N 1
ATOM 618 C CA . LEU A 1 80 ? -15.509 -8.803 26.701 1.00 89.06 80 LEU A CA 1
ATOM 619 C C . LEU A 1 80 ? -14.143 -8.622 26.041 1.00 89.06 80 LEU A C 1
ATOM 621 O O . LEU A 1 80 ? -13.492 -9.606 25.698 1.00 89.06 80 LEU A O 1
ATOM 625 N N . LEU A 1 81 ? -13.665 -7.382 25.941 1.00 87.25 81 LEU A N 1
ATOM 626 C CA . LEU A 1 81 ? -12.361 -7.089 25.364 1.00 87.25 81 LEU A CA 1
ATOM 627 C C . LEU A 1 81 ? -11.234 -7.731 26.164 1.00 87.25 81 LEU A C 1
ATOM 629 O O . LEU A 1 81 ? -10.368 -8.340 25.556 1.00 87.25 81 LEU A O 1
ATOM 633 N N . THR A 1 82 ? -11.233 -7.678 27.497 1.00 86.56 82 THR A N 1
ATOM 634 C CA . THR A 1 82 ? -10.194 -8.333 28.314 1.00 86.56 82 THR A CA 1
ATOM 635 C C . THR A 1 82 ? -10.268 -9.858 28.283 1.00 86.56 82 THR A C 1
ATOM 637 O O . THR A 1 82 ? -9.228 -10.501 28.402 1.00 86.56 82 THR A O 1
ATOM 640 N N . SER A 1 83 ? -11.451 -10.439 28.062 1.00 82.62 83 SER A N 1
ATOM 641 C CA . SER A 1 83 ? -11.629 -11.893 27.950 1.00 82.62 83 SER A CA 1
ATOM 642 C C . SER A 1 83 ? -11.106 -12.487 26.635 1.00 82.62 83 SER A C 1
ATOM 644 O O . SER A 1 83 ? -10.800 -13.677 26.573 1.00 82.62 83 SER A O 1
ATOM 646 N N . VAL A 1 84 ? -10.968 -11.671 25.584 1.00 71.75 84 VAL A N 1
ATOM 647 C CA . VAL A 1 84 ? -10.425 -12.109 24.294 1.00 71.75 84 VAL A CA 1
ATOM 648 C C . VAL A 1 84 ? -8.901 -11.938 24.308 1.00 71.75 84 VAL A C 1
ATOM 650 O O . VAL A 1 84 ? -8.423 -10.806 24.464 1.00 71.75 84 VAL A O 1
ATOM 653 N N . PRO A 1 85 ? -8.110 -13.016 24.111 1.00 62.88 85 PRO A N 1
ATOM 654 C CA . PRO A 1 85 ? -6.657 -12.915 24.004 1.00 62.88 85 PRO A CA 1
ATOM 655 C C . PRO A 1 85 ? -6.281 -11.852 22.972 1.00 62.88 85 PRO A C 1
ATOM 657 O O . PRO A 1 85 ? -6.857 -11.828 21.882 1.00 62.88 85 PRO A O 1
ATOM 660 N N . SER A 1 86 ? -5.335 -10.967 23.308 1.00 60.06 86 SER A N 1
ATOM 661 C CA . SER A 1 86 ? -4.809 -9.991 22.350 1.00 60.06 86 SER A CA 1
ATOM 662 C C . SER A 1 86 ? -4.336 -10.731 21.102 1.00 60.06 86 SER A C 1
ATOM 664 O O . SER A 1 86 ? -3.356 -11.473 21.130 1.00 60.06 86 SER A O 1
ATOM 666 N N . LYS A 1 87 ? -5.074 -10.564 20.000 1.00 56.06 87 LYS A N 1
ATOM 667 C CA . LYS A 1 87 ? -4.699 -11.108 18.690 1.00 56.06 87 LYS A CA 1
ATOM 668 C C . LYS A 1 87 ? -3.484 -10.378 18.106 1.00 56.06 87 LYS A C 1
ATOM 670 O O . LYS A 1 87 ? -2.929 -10.830 17.110 1.00 56.06 87 LYS A O 1
ATOM 675 N N . GLY A 1 88 ? -3.053 -9.272 18.717 1.00 56.28 88 GLY A N 1
ATOM 676 C CA . GLY A 1 88 ? -1.946 -8.456 18.247 1.00 56.28 88 GLY A CA 1
ATOM 677 C C . GLY A 1 88 ? -0.598 -9.109 18.523 1.00 56.28 88 GLY A C 1
ATOM 678 O O . GLY A 1 88 ? 0.017 -8.875 19.560 1.00 56.28 88 GLY A O 1
ATOM 679 N N . SER A 1 89 ? -0.088 -9.887 17.566 1.00 65.19 89 SER A N 1
ATOM 680 C CA . SER A 1 89 ? 1.349 -10.186 17.537 1.00 65.19 89 SER A CA 1
ATOM 681 C C . SER A 1 89 ? 2.147 -8.871 17.575 1.00 65.19 89 SER A C 1
ATOM 683 O O . SER A 1 89 ? 1.715 -7.874 16.993 1.00 65.19 89 SER A O 1
ATOM 685 N N . THR A 1 90 ? 3.324 -8.848 18.210 1.00 73.94 90 THR A N 1
ATOM 686 C CA . THR A 1 90 ? 4.223 -7.669 18.258 1.00 73.94 90 THR A CA 1
ATOM 687 C C . THR A 1 90 ? 4.436 -7.029 16.879 1.00 73.94 90 THR A C 1
ATOM 689 O O . THR A 1 90 ? 4.588 -5.817 16.757 1.00 73.94 90 THR A O 1
ATOM 692 N N . VAL A 1 91 ? 4.383 -7.848 15.826 1.00 76.12 91 VAL A N 1
ATOM 693 C CA . VAL A 1 91 ? 4.478 -7.438 14.423 1.00 76.12 91 VAL A CA 1
ATOM 694 C C . VAL A 1 91 ? 3.296 -6.555 13.997 1.00 76.12 91 VAL A C 1
ATOM 696 O O . VAL A 1 91 ? 3.498 -5.544 13.333 1.00 76.12 91 VAL A O 1
ATOM 699 N N . SER A 1 92 ? 2.070 -6.883 14.413 1.00 77.88 92 SER A N 1
ATOM 700 C CA . SER A 1 92 ? 0.874 -6.075 14.132 1.00 77.88 92 SER A CA 1
ATOM 701 C C . SER A 1 92 ? 0.956 -4.689 14.775 1.00 77.88 92 SER A C 1
ATOM 703 O O . SER A 1 92 ? 0.618 -3.695 14.133 1.00 77.88 92 SER A O 1
ATOM 705 N N . LEU A 1 93 ? 1.454 -4.613 16.013 1.00 76.31 93 LEU A N 1
ATOM 706 C CA . LEU A 1 93 ? 1.675 -3.346 16.721 1.00 76.31 93 LEU A CA 1
ATOM 707 C C . LEU A 1 93 ? 2.737 -2.495 16.015 1.00 76.31 93 LEU A C 1
ATOM 709 O O . LEU A 1 93 ? 2.533 -1.307 15.772 1.00 76.31 93 LEU A O 1
ATOM 713 N N . PHE A 1 94 ? 3.855 -3.118 15.625 1.00 84.12 94 PHE A N 1
ATOM 714 C CA . PHE A 1 94 ? 4.907 -2.445 14.867 1.00 84.12 94 PHE A CA 1
ATOM 715 C C . PHE A 1 94 ? 4.351 -1.830 13.578 1.00 84.12 94 PHE A C 1
ATOM 717 O O . PHE A 1 94 ? 4.504 -0.631 13.347 1.00 84.12 94 PHE A O 1
ATOM 724 N N . PHE A 1 95 ? 3.654 -2.617 12.755 1.00 84.81 95 PHE A N 1
ATOM 725 C CA . PHE A 1 95 ? 3.099 -2.088 11.513 1.00 84.81 95 PHE A CA 1
ATOM 726 C C . PHE A 1 95 ? 2.031 -1.030 11.768 1.00 84.81 95 PHE A C 1
ATOM 728 O O . PHE A 1 95 ? 2.043 -0.017 11.084 1.00 84.81 95 PHE A O 1
ATOM 735 N N . SER A 1 96 ? 1.178 -1.173 12.779 1.00 80.25 96 SER A N 1
ATOM 736 C CA . SER A 1 96 ? 0.178 -0.143 13.097 1.00 80.25 96 SER A CA 1
ATOM 737 C C . SER A 1 96 ? 0.822 1.220 13.379 1.00 80.25 96 SER A C 1
ATOM 739 O O . SER A 1 96 ? 0.348 2.233 12.866 1.00 80.25 96 SER A O 1
ATOM 741 N N . ARG A 1 97 ? 1.969 1.236 14.072 1.00 84.06 97 ARG A N 1
ATOM 742 C CA . ARG A 1 97 ? 2.717 2.464 14.376 1.00 84.06 97 ARG A CA 1
ATOM 743 C C . ARG A 1 97 ? 3.506 3.025 13.189 1.00 84.06 97 ARG A C 1
ATOM 745 O O . ARG A 1 97 ? 3.564 4.240 13.011 1.00 84.06 97 ARG A O 1
ATOM 752 N N . TYR A 1 98 ? 4.142 2.166 12.394 1.00 90.44 98 TYR A N 1
ATOM 753 C CA . TYR A 1 98 ? 5.117 2.598 11.382 1.00 90.44 98 TYR A CA 1
ATOM 754 C C . TYR A 1 98 ? 4.594 2.593 9.942 1.00 90.44 98 TYR A C 1
ATOM 756 O O . TYR A 1 98 ? 5.283 3.096 9.057 1.00 90.44 98 TYR A O 1
ATOM 764 N N . LEU A 1 99 ? 3.383 2.093 9.675 1.00 91.81 99 LEU A N 1
ATOM 765 C CA . LEU A 1 99 ? 2.849 2.000 8.310 1.00 91.81 99 LEU A CA 1
ATOM 766 C C . LEU A 1 99 ? 2.738 3.366 7.619 1.00 91.81 99 LEU A C 1
ATOM 768 O O . LEU A 1 99 ? 3.061 3.473 6.439 1.00 91.81 99 LEU A O 1
ATOM 772 N N . GLY A 1 100 ? 2.328 4.407 8.352 1.00 91.12 100 GLY A N 1
ATOM 773 C CA . GLY A 1 100 ? 2.236 5.777 7.834 1.00 91.12 100 GLY A CA 1
ATOM 774 C C . GLY A 1 100 ? 3.594 6.296 7.354 1.00 91.12 100 GLY A C 1
ATOM 775 O O . GLY A 1 100 ? 3.756 6.526 6.154 1.00 91.12 100 GLY A O 1
ATOM 776 N N . PRO A 1 101 ? 4.597 6.402 8.243 1.00 94.56 101 PRO A N 1
ATOM 777 C CA . PRO A 1 101 ? 5.954 6.784 7.859 1.00 94.56 101 PRO A CA 1
ATOM 778 C C . PRO A 1 101 ? 6.554 5.911 6.749 1.00 94.56 101 PRO A C 1
ATOM 780 O O . PRO A 1 101 ? 7.109 6.450 5.796 1.00 94.56 101 PRO A O 1
ATOM 783 N N . LEU A 1 102 ? 6.395 4.582 6.813 1.00 95.56 102 LEU A N 1
ATOM 784 C CA . LEU A 1 102 ? 6.900 3.669 5.778 1.00 95.56 102 LEU A CA 1
ATOM 785 C C . LEU A 1 102 ? 6.265 3.935 4.411 1.00 95.56 102 LEU A C 1
ATOM 787 O O . LEU A 1 102 ? 6.968 3.931 3.404 1.00 95.56 102 LEU A O 1
ATOM 791 N N . SER A 1 103 ? 4.957 4.206 4.364 1.00 94.88 103 SER A N 1
ATOM 792 C CA . SER A 1 103 ? 4.282 4.556 3.112 1.00 94.88 103 SER A CA 1
ATOM 793 C C . SER A 1 103 ? 4.797 5.875 2.533 1.00 94.88 103 SER A C 1
ATOM 795 O O . SER A 1 103 ? 5.092 5.937 1.343 1.00 94.88 103 SER A O 1
ATOM 797 N N . MET A 1 104 ? 5.036 6.889 3.368 1.00 96.06 104 MET A N 1
ATOM 798 C CA . MET A 1 104 ? 5.627 8.150 2.914 1.00 96.06 104 MET A CA 1
ATOM 799 C C . MET A 1 104 ? 7.059 7.961 2.391 1.00 96.06 104 MET A C 1
ATOM 801 O O . MET A 1 104 ? 7.400 8.483 1.333 1.00 96.06 104 MET A O 1
ATOM 805 N N . ILE A 1 105 ? 7.884 7.168 3.086 1.00 97.00 105 ILE A N 1
ATOM 806 C CA . ILE A 1 105 ? 9.245 6.831 2.640 1.00 97.00 105 ILE A CA 1
ATOM 807 C C . ILE A 1 105 ? 9.199 6.115 1.288 1.00 97.00 105 ILE A C 1
ATOM 809 O O . ILE A 1 105 ? 9.931 6.490 0.377 1.00 97.00 105 ILE A O 1
ATOM 813 N N . ALA A 1 106 ? 8.319 5.123 1.126 1.00 96.75 106 ALA A N 1
ATOM 814 C CA . ALA A 1 106 ? 8.155 4.426 -0.146 1.00 96.75 106 ALA A CA 1
ATOM 815 C C . ALA A 1 106 ? 7.716 5.378 -1.272 1.00 96.75 106 ALA A C 1
ATOM 817 O O . ALA A 1 106 ? 8.253 5.291 -2.373 1.00 96.75 106 ALA A O 1
ATOM 818 N N . ALA A 1 107 ? 6.799 6.315 -1.005 1.00 96.38 107 ALA A N 1
ATOM 819 C CA . ALA A 1 107 ? 6.388 7.322 -1.983 1.00 96.38 107 ALA A CA 1
ATOM 820 C C . ALA A 1 107 ? 7.578 8.189 -2.427 1.00 96.38 107 ALA A C 1
ATOM 822 O O . ALA A 1 107 ? 7.829 8.337 -3.621 1.00 96.38 107 ALA A O 1
ATOM 823 N N . VAL A 1 108 ? 8.361 8.705 -1.475 1.00 97.31 108 VAL A N 1
ATOM 824 C CA . VAL A 1 108 ? 9.564 9.498 -1.776 1.00 97.31 108 VAL A CA 1
ATOM 825 C C . VAL A 1 108 ? 10.567 8.681 -2.590 1.00 97.31 108 VAL A C 1
ATOM 827 O O . VAL A 1 108 ? 11.072 9.172 -3.596 1.00 97.31 108 VAL A O 1
ATOM 830 N N . LEU A 1 109 ? 10.815 7.423 -2.217 1.00 97.12 109 LEU A N 1
ATOM 831 C CA . LEU A 1 109 ? 11.723 6.544 -2.954 1.00 97.12 109 LEU A CA 1
ATOM 832 C C . LEU A 1 109 ? 11.258 6.298 -4.394 1.00 97.12 109 LEU A C 1
ATOM 834 O O . LEU A 1 109 ? 12.095 6.310 -5.288 1.00 97.12 109 LEU A O 1
ATOM 838 N N . TRP A 1 110 ? 9.956 6.137 -4.648 1.00 97.50 110 TRP A N 1
ATOM 839 C CA . TRP A 1 110 ? 9.431 6.012 -6.014 1.00 97.50 110 TRP A CA 1
ATOM 840 C C . TRP A 1 110 ? 9.567 7.300 -6.828 1.00 97.50 110 TRP A C 1
ATOM 842 O O . TRP A 1 110 ? 9.913 7.234 -8.007 1.00 97.50 110 TRP A O 1
ATOM 852 N N . ALA A 1 111 ? 9.355 8.465 -6.213 1.00 95.50 111 ALA A N 1
ATOM 853 C CA . ALA A 1 111 ? 9.588 9.748 -6.874 1.00 95.50 111 ALA A CA 1
ATOM 854 C C . ALA A 1 111 ? 11.070 9.917 -7.254 1.00 95.50 111 ALA A C 1
ATOM 856 O O . ALA A 1 111 ? 11.386 10.257 -8.394 1.00 95.50 111 ALA A O 1
ATOM 857 N N . VAL A 1 112 ? 11.983 9.605 -6.328 1.00 94.94 112 VAL A N 1
ATOM 858 C CA . VAL A 1 112 ? 13.429 9.621 -6.588 1.00 94.94 112 VAL A CA 1
ATOM 859 C C . VAL A 1 112 ? 13.802 8.580 -7.646 1.00 94.94 112 VAL A C 1
ATOM 861 O O . VAL A 1 112 ? 14.578 8.893 -8.544 1.00 94.94 112 VAL A O 1
ATOM 864 N N . ALA A 1 113 ? 13.227 7.375 -7.601 1.00 92.75 113 ALA A N 1
ATOM 865 C CA . ALA A 1 113 ? 13.453 6.332 -8.598 1.00 92.75 113 ALA A CA 1
ATOM 866 C C . ALA A 1 113 ? 13.085 6.815 -10.005 1.00 92.75 113 ALA A C 1
ATOM 868 O O . ALA A 1 113 ? 13.910 6.713 -10.904 1.00 92.75 113 ALA A O 1
ATOM 869 N N . ALA A 1 114 ? 11.907 7.419 -10.192 1.00 91.50 114 ALA A N 1
ATOM 870 C CA . ALA A 1 114 ? 11.482 7.949 -11.489 1.00 91.50 114 ALA A CA 1
ATOM 871 C C . ALA A 1 114 ? 12.454 9.002 -12.045 1.00 91.50 114 ALA A C 1
ATOM 873 O O . ALA A 1 114 ? 12.816 8.956 -13.223 1.00 91.50 114 ALA A O 1
ATOM 874 N N . VAL A 1 115 ? 12.913 9.918 -11.187 1.00 89.88 115 VAL A N 1
ATOM 875 C CA . VAL A 1 115 ? 13.882 10.963 -11.549 1.00 89.88 115 VAL A CA 1
ATOM 876 C C . VAL A 1 115 ? 15.244 10.357 -11.899 1.00 89.88 115 VAL A C 1
ATOM 878 O O . VAL A 1 115 ? 15.826 10.694 -12.926 1.00 89.88 115 VAL A O 1
ATOM 881 N N . MET A 1 116 ? 15.749 9.428 -11.088 1.00 86.69 116 MET A N 1
ATOM 882 C CA . MET A 1 116 ? 17.053 8.795 -11.315 1.00 86.69 116 MET A CA 1
ATOM 883 C C . MET A 1 116 ? 17.042 7.887 -12.542 1.00 86.69 116 MET A C 1
ATOM 885 O O . MET A 1 116 ? 18.015 7.853 -13.289 1.00 86.69 116 MET A O 1
ATOM 889 N N . THR A 1 117 ? 15.935 7.189 -12.789 1.00 82.94 117 THR A N 1
ATOM 890 C CA . THR A 1 117 ? 15.740 6.400 -14.004 1.00 82.94 117 THR A CA 1
ATOM 891 C C . THR A 1 117 ? 15.661 7.309 -15.231 1.00 82.94 117 THR A C 1
ATOM 893 O O . THR A 1 117 ? 16.292 6.988 -16.232 1.00 82.94 117 THR A O 1
ATOM 896 N N . TYR A 1 118 ? 15.004 8.477 -15.156 1.00 82.06 118 TYR A N 1
ATOM 897 C CA . TYR A 1 118 ? 15.060 9.484 -16.227 1.00 82.06 118 TYR A CA 1
ATOM 898 C C . TYR A 1 118 ? 16.497 9.923 -16.512 1.00 82.06 118 TYR A C 1
ATOM 900 O O . TYR A 1 118 ? 16.952 9.772 -17.634 1.00 82.06 118 TYR A O 1
ATOM 908 N N . PHE A 1 119 ? 17.254 10.376 -15.507 1.00 73.94 119 PHE A N 1
ATOM 909 C CA . PHE A 1 119 ? 18.649 10.794 -15.706 1.00 73.94 119 PHE A CA 1
ATOM 910 C C . PHE A 1 119 ? 19.577 9.659 -16.161 1.00 73.94 119 PHE A C 1
ATOM 912 O O . PHE A 1 119 ? 20.597 9.922 -16.800 1.00 73.94 119 PHE A O 1
ATOM 919 N N . GLY A 1 120 ? 19.230 8.409 -15.845 1.00 67.88 120 GLY A N 1
ATOM 920 C CA . GLY A 1 120 ? 19.865 7.225 -16.410 1.00 67.88 120 GLY A CA 1
ATOM 921 C C . GLY A 1 120 ? 19.572 7.069 -17.904 1.00 67.88 120 GLY A C 1
ATOM 922 O O . GLY A 1 120 ? 20.503 6.870 -18.676 1.00 67.88 120 GLY A O 1
ATOM 923 N N . TYR A 1 121 ? 18.310 7.195 -18.323 1.00 65.75 121 TYR A N 1
ATOM 924 C CA . TYR A 1 121 ? 17.893 7.029 -19.723 1.00 65.75 121 TYR A CA 1
ATOM 925 C C . TYR A 1 121 ? 18.223 8.232 -20.618 1.00 65.75 121 TYR A C 1
ATOM 927 O O . TYR A 1 121 ? 18.668 8.055 -21.742 1.00 65.75 121 TYR A O 1
ATOM 935 N N . THR A 1 122 ? 18.040 9.466 -20.148 1.00 55.91 122 THR A N 1
ATOM 936 C CA . THR A 1 122 ? 18.113 10.678 -20.982 1.00 55.91 122 THR A CA 1
ATOM 937 C C . THR A 1 122 ? 19.438 11.428 -20.875 1.00 55.91 122 THR A C 1
ATOM 939 O O . THR A 1 122 ? 19.501 12.627 -21.159 1.00 55.91 122 THR A O 1
ATOM 942 N N . ALA A 1 123 ? 20.525 10.757 -20.488 1.00 48.12 123 ALA A N 1
ATOM 943 C CA . ALA A 1 123 ? 21.869 11.312 -20.623 1.00 48.12 123 ALA A CA 1
ATOM 944 C C . ALA A 1 123 ? 22.321 11.289 -22.100 1.00 48.12 123 ALA A C 1
ATOM 946 O O . ALA A 1 123 ? 23.106 10.448 -22.520 1.00 48.12 123 ALA A O 1
ATOM 947 N N . LEU A 1 124 ? 21.804 12.277 -22.831 1.00 42.62 124 LEU A N 1
ATOM 948 C CA . LEU A 1 124 ? 22.081 12.868 -24.151 1.00 42.62 124 LEU A CA 1
ATOM 949 C C . LEU A 1 124 ? 23.469 12.738 -24.848 1.00 42.62 124 LEU A C 1
ATOM 951 O O . LEU A 1 124 ? 23.661 13.445 -25.831 1.00 42.62 124 LEU A O 1
ATOM 955 N N . SER A 1 125 ? 24.423 11.889 -24.437 1.00 41.97 125 SER A N 1
ATOM 956 C CA . SER A 1 125 ? 25.654 11.570 -25.217 1.00 41.97 125 SER A CA 1
ATOM 957 C C . SER A 1 125 ? 26.644 10.590 -24.553 1.00 41.97 125 SER A C 1
ATOM 959 O O . SER A 1 125 ? 27.726 10.370 -25.097 1.00 41.97 125 SER A O 1
ATOM 961 N N . GLY A 1 126 ? 26.343 10.003 -23.388 1.00 51.31 126 GLY A N 1
ATOM 962 C CA . GLY A 1 126 ? 27.320 9.209 -22.627 1.00 51.31 126 GLY A CA 1
ATOM 963 C C . GLY A 1 126 ? 26.848 7.792 -22.321 1.00 51.31 126 GLY A C 1
ATOM 964 O O . GLY A 1 126 ? 25.727 7.603 -21.858 1.00 51.31 126 GLY A O 1
ATOM 965 N N . SER A 1 127 ? 27.727 6.802 -22.514 1.00 56.41 127 SER A N 1
ATOM 966 C CA . SER A 1 127 ? 27.519 5.429 -22.039 1.00 56.41 127 SER A CA 1
ATOM 967 C C . SER A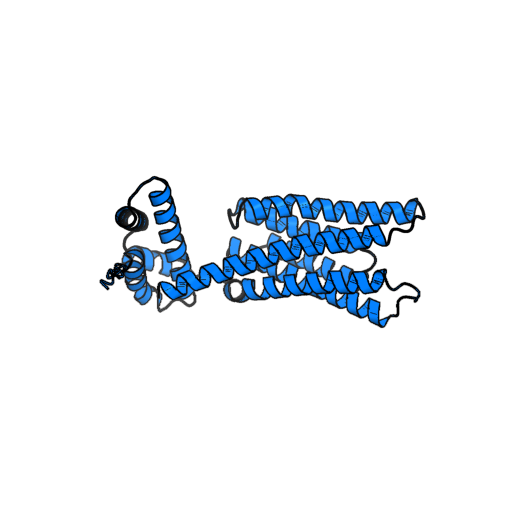 1 127 ? 27.151 5.423 -20.553 1.00 56.41 127 SER A C 1
ATOM 969 O O . SER A 1 127 ? 27.753 6.170 -19.777 1.00 56.41 127 SER A O 1
ATOM 971 N N . TRP A 1 128 ? 26.213 4.562 -20.144 1.00 62.50 128 TRP A N 1
ATOM 972 C CA . TRP A 1 128 ? 25.916 4.320 -18.732 1.00 62.50 128 TRP A CA 1
ATOM 973 C C . TRP A 1 128 ? 27.208 4.116 -17.946 1.00 62.50 128 TRP A C 1
ATOM 975 O O . TRP A 1 128 ? 27.915 3.128 -18.140 1.00 62.50 128 TRP A O 1
ATOM 985 N N . THR A 1 129 ? 27.524 5.045 -17.046 1.00 73.12 129 THR A N 1
ATOM 986 C CA . THR A 1 129 ? 28.570 4.771 -16.069 1.00 73.12 129 THR A CA 1
ATOM 987 C C . THR A 1 129 ? 28.008 3.754 -15.084 1.0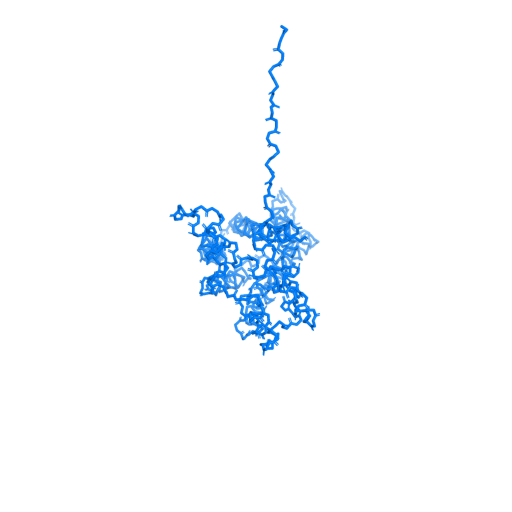0 73.12 129 THR A C 1
ATOM 989 O O . THR A 1 129 ? 26.865 3.882 -14.631 1.00 73.12 129 THR A O 1
ATOM 992 N N . SER A 1 130 ? 28.796 2.730 -14.749 1.00 80.56 130 SER A N 1
ATOM 993 C CA . SER A 1 130 ? 28.384 1.664 -13.826 1.00 80.56 130 SER A CA 1
ATOM 994 C C . SER A 1 130 ? 27.811 2.222 -12.517 1.00 80.56 130 SER A C 1
ATOM 996 O O . SER A 1 130 ? 26.859 1.676 -11.971 1.00 80.56 130 SER A O 1
ATOM 998 N N . GLU A 1 131 ? 28.325 3.361 -12.051 1.00 84.56 131 GLU A N 1
ATOM 999 C CA . GLU A 1 131 ? 27.856 4.056 -10.849 1.00 84.56 131 GLU A CA 1
ATOM 1000 C C . GLU A 1 131 ? 26.407 4.558 -10.952 1.00 84.56 131 GLU A C 1
ATOM 1002 O O . GLU A 1 131 ? 25.622 4.367 -10.020 1.00 84.56 131 GLU A O 1
ATOM 1007 N N . ARG A 1 132 ? 26.017 5.174 -12.079 1.00 81.81 132 ARG A N 1
ATOM 1008 C CA . ARG A 1 132 ? 24.647 5.686 -12.282 1.00 81.81 132 ARG A CA 1
ATOM 1009 C C . ARG A 1 132 ? 23.637 4.549 -12.339 1.00 81.81 132 ARG A C 1
ATOM 1011 O O . ARG A 1 132 ? 22.580 4.642 -11.714 1.00 81.81 132 ARG A O 1
ATOM 1018 N N . TYR A 1 133 ? 23.997 3.466 -13.028 1.00 82.69 133 TYR A N 1
ATOM 1019 C CA . TYR A 1 133 ? 23.195 2.248 -13.053 1.00 82.69 133 TYR A CA 1
ATOM 1020 C C . TYR A 1 133 ? 22.993 1.680 -11.651 1.00 82.69 133 TYR A C 1
ATOM 1022 O O . TYR A 1 133 ? 21.854 1.508 -11.222 1.00 82.69 133 TYR A O 1
ATOM 1030 N N . LEU A 1 134 ? 24.088 1.430 -10.926 1.00 88.19 134 LEU A N 1
ATOM 1031 C CA . LEU A 1 134 ? 24.042 0.841 -9.588 1.00 88.19 134 LEU A CA 1
ATOM 1032 C C . LEU A 1 134 ? 23.226 1.710 -8.628 1.00 88.19 134 LEU A C 1
ATOM 1034 O O . LEU A 1 134 ? 22.405 1.189 -7.879 1.00 88.19 134 LEU A O 1
ATOM 1038 N N . THR A 1 135 ? 23.380 3.033 -8.702 1.00 90.06 135 THR A N 1
ATOM 1039 C CA . THR A 1 135 ? 22.606 3.969 -7.879 1.00 90.06 135 THR A CA 1
ATOM 1040 C C . THR A 1 135 ? 21.112 3.880 -8.189 1.00 90.06 135 THR A C 1
ATOM 1042 O O . THR A 1 135 ? 20.302 3.747 -7.273 1.00 90.06 135 THR A O 1
ATOM 1045 N N . SER A 1 136 ? 20.727 3.903 -9.471 1.00 89.31 136 SER A N 1
ATOM 1046 C CA . SER A 1 136 ? 19.321 3.755 -9.871 1.00 89.31 136 SER A CA 1
ATOM 1047 C C . SER A 1 136 ? 18.756 2.397 -9.441 1.00 89.31 136 SER A C 1
ATOM 1049 O O . SER A 1 136 ? 17.686 2.344 -8.838 1.00 89.31 136 SER A O 1
ATOM 1051 N N . ALA A 1 137 ? 19.497 1.310 -9.668 1.00 92.19 137 ALA A N 1
ATOM 1052 C CA . ALA A 1 137 ? 19.079 -0.043 -9.319 1.00 92.19 137 ALA A CA 1
ATOM 1053 C C . ALA A 1 137 ? 18.871 -0.221 -7.806 1.00 92.19 137 ALA A C 1
ATOM 1055 O O . ALA A 1 137 ? 17.862 -0.786 -7.386 1.00 92.19 137 ALA A O 1
ATOM 1056 N N . VAL A 1 138 ? 19.770 0.325 -6.980 1.00 95.06 138 VAL A N 1
ATOM 1057 C CA . VAL A 1 138 ? 19.631 0.320 -5.515 1.00 95.06 138 VAL A CA 1
ATOM 1058 C C . VAL A 1 138 ? 18.408 1.121 -5.074 1.00 95.06 138 VAL A C 1
ATOM 1060 O O . VAL A 1 138 ? 17.655 0.655 -4.223 1.00 95.06 138 VAL A O 1
ATOM 1063 N N . ILE A 1 139 ? 18.165 2.297 -5.660 1.00 95.56 139 ILE A N 1
ATOM 1064 C CA . ILE A 1 139 ? 17.003 3.129 -5.313 1.00 95.56 139 ILE A CA 1
ATOM 1065 C C . ILE A 1 139 ? 15.692 2.424 -5.681 1.00 95.56 139 ILE A C 1
ATOM 1067 O O . ILE A 1 139 ? 14.782 2.373 -4.853 1.00 95.56 139 ILE A O 1
ATOM 1071 N N . VAL A 1 140 ? 15.594 1.834 -6.878 1.00 94.69 140 VAL A N 1
ATOM 1072 C CA . VAL A 1 140 ? 14.416 1.053 -7.300 1.00 94.69 140 VAL A CA 1
ATOM 1073 C C . VAL A 1 140 ? 14.225 -0.167 -6.393 1.00 94.69 140 VAL A C 1
ATOM 1075 O O . VAL A 1 140 ? 13.109 -0.435 -5.945 1.00 94.69 140 VAL A O 1
ATOM 1078 N N . GLY A 1 141 ? 15.307 -0.878 -6.070 1.00 96.50 141 GLY A N 1
ATOM 1079 C CA . GLY A 1 141 ? 15.299 -2.004 -5.140 1.00 96.50 141 GLY A CA 1
ATOM 1080 C C . GLY A 1 141 ? 14.775 -1.625 -3.755 1.00 96.50 141 GLY A C 1
ATOM 1081 O O . GLY A 1 141 ? 13.873 -2.280 -3.230 1.00 96.50 141 GLY A O 1
ATOM 1082 N N . LEU A 1 142 ? 15.272 -0.522 -3.187 1.00 97.69 142 LEU A N 1
ATOM 1083 C CA . LEU A 1 142 ? 14.802 0.024 -1.911 1.00 97.69 142 LEU A CA 1
ATOM 1084 C C . LEU A 1 142 ? 13.332 0.449 -1.984 1.00 97.69 142 LEU A C 1
ATOM 1086 O O . LEU A 1 142 ? 12.561 0.105 -1.089 1.00 97.69 142 LEU A O 1
ATOM 1090 N N . ALA A 1 143 ? 12.919 1.139 -3.051 1.00 97.56 143 ALA A N 1
ATOM 1091 C CA . ALA A 1 143 ? 11.523 1.519 -3.259 1.00 97.56 143 ALA A CA 1
ATOM 1092 C C . ALA A 1 143 ? 10.608 0.282 -3.258 1.00 97.56 143 ALA A C 1
ATOM 1094 O O . ALA A 1 143 ? 9.580 0.266 -2.572 1.00 97.56 143 ALA A O 1
ATOM 1095 N N . CYS A 1 144 ? 11.018 -0.789 -3.946 1.00 97.75 144 CYS A N 1
ATOM 1096 C CA . CYS A 1 144 ? 10.317 -2.070 -3.947 1.00 97.75 144 CYS A CA 1
ATOM 1097 C C . CYS A 1 144 ? 10.267 -2.690 -2.544 1.00 97.75 144 CYS A C 1
ATOM 1099 O O . CYS A 1 144 ? 9.180 -3.030 -2.082 1.00 97.75 144 CYS A O 1
ATOM 1101 N N . LEU A 1 145 ? 11.396 -2.791 -1.832 1.00 97.88 145 LEU A N 1
ATOM 1102 C CA . LEU A 1 145 ? 11.450 -3.381 -0.486 1.00 97.88 145 LEU A CA 1
ATOM 1103 C C . LEU A 1 145 ? 10.546 -2.652 0.510 1.00 97.88 145 LEU A C 1
ATOM 1105 O O . LEU A 1 145 ? 9.769 -3.293 1.220 1.00 97.88 145 LEU A O 1
ATOM 1109 N N . VAL A 1 146 ? 10.606 -1.318 0.552 1.00 97.88 146 VAL A N 1
ATOM 1110 C CA . VAL A 1 146 ? 9.765 -0.535 1.468 1.00 97.88 146 VAL A CA 1
ATOM 1111 C C . VAL A 1 146 ? 8.291 -0.658 1.071 1.00 97.88 146 VAL A C 1
ATOM 1113 O O . VAL A 1 146 ? 7.439 -0.831 1.941 1.00 97.88 146 VAL A O 1
ATOM 1116 N N . THR A 1 147 ? 7.975 -0.678 -0.229 1.00 97.88 147 THR A N 1
ATOM 1117 C CA . THR A 1 147 ? 6.605 -0.940 -0.707 1.00 97.88 147 THR A CA 1
ATOM 1118 C C . THR A 1 147 ? 6.112 -2.310 -0.245 1.00 97.88 147 THR A C 1
ATOM 1120 O O . THR A 1 147 ? 5.007 -2.422 0.277 1.00 97.88 147 THR A O 1
ATOM 1123 N N . VAL A 1 148 ? 6.933 -3.354 -0.356 1.00 97.94 148 VAL A N 1
ATOM 1124 C CA . VAL A 1 148 ? 6.590 -4.710 0.097 1.00 97.94 148 VAL A CA 1
ATOM 1125 C C . VAL A 1 148 ? 6.362 -4.748 1.605 1.00 97.94 148 VAL A C 1
ATOM 1127 O O . VAL A 1 148 ? 5.379 -5.340 2.048 1.00 97.94 148 VAL A O 1
ATOM 1130 N N . ALA A 1 149 ? 7.189 -4.059 2.395 1.00 96.94 149 ALA A N 1
ATOM 1131 C CA . ALA A 1 149 ? 6.973 -3.923 3.834 1.00 96.94 149 ALA A CA 1
ATOM 1132 C C . ALA A 1 149 ? 5.622 -3.254 4.151 1.00 96.94 149 ALA A C 1
ATOM 1134 O O . ALA A 1 149 ? 4.897 -3.722 5.030 1.00 96.94 149 ALA A O 1
ATOM 1135 N N . VAL A 1 150 ? 5.238 -2.215 3.398 1.00 96.44 150 VAL A N 1
ATOM 1136 C CA . VAL A 1 150 ? 3.921 -1.565 3.522 1.00 96.44 150 VAL A CA 1
ATOM 1137 C C . VAL A 1 150 ? 2.789 -2.535 3.173 1.00 96.44 150 VAL A C 1
ATOM 1139 O O . VAL A 1 150 ? 1.817 -2.629 3.918 1.00 96.44 150 VAL A O 1
ATOM 1142 N N . LEU A 1 151 ? 2.904 -3.299 2.084 1.00 96.25 151 LEU A N 1
ATOM 1143 C CA . LEU A 1 151 ? 1.882 -4.274 1.681 1.00 96.25 151 LEU A CA 1
ATOM 1144 C C . LEU A 1 151 ? 1.726 -5.396 2.713 1.00 96.25 151 LEU A C 1
ATOM 1146 O O . LEU A 1 151 ? 0.603 -5.755 3.067 1.00 96.25 151 LEU A O 1
ATOM 1150 N N . VAL A 1 152 ? 2.833 -5.928 3.234 1.00 96.12 152 VAL A N 1
ATOM 1151 C CA . VAL A 1 152 ? 2.815 -6.912 4.324 1.00 96.12 152 VAL A CA 1
ATOM 1152 C C . VAL A 1 152 ? 2.134 -6.313 5.554 1.00 96.12 152 VAL A C 1
ATOM 1154 O O . VAL A 1 152 ? 1.200 -6.917 6.078 1.00 96.12 152 VAL A O 1
ATOM 1157 N N . GLY A 1 153 ? 2.510 -5.097 5.956 1.00 93.31 153 GLY A N 1
ATOM 1158 C CA . GLY A 1 153 ? 1.887 -4.395 7.076 1.00 93.31 153 GLY A CA 1
ATOM 1159 C C . GLY A 1 153 ? 0.382 -4.179 6.900 1.00 93.31 153 GLY A C 1
ATOM 1160 O O . GLY A 1 153 ? -0.382 -4.415 7.834 1.00 93.31 153 GLY A O 1
ATOM 1161 N N . LEU A 1 154 ? -0.067 -3.818 5.693 1.00 92.44 154 LEU A N 1
ATOM 1162 C CA . LEU A 1 154 ? -1.489 -3.699 5.356 1.00 92.44 154 LEU A CA 1
ATOM 1163 C C . LEU A 1 154 ? -2.235 -5.028 5.519 1.00 92.44 154 LEU A C 1
ATOM 1165 O O . LEU A 1 154 ? -3.324 -5.052 6.091 1.00 92.44 154 LEU A O 1
ATOM 1169 N N . ASN A 1 155 ? -1.660 -6.135 5.044 1.00 93.50 155 ASN A N 1
ATOM 1170 C CA . ASN A 1 155 ? -2.283 -7.456 5.158 1.00 93.50 155 ASN A CA 1
ATOM 1171 C C . ASN A 1 155 ? -2.333 -7.948 6.612 1.00 93.50 155 ASN A C 1
ATOM 1173 O O . ASN A 1 155 ? -3.361 -8.478 7.040 1.00 93.50 155 ASN A O 1
ATOM 1177 N N . ILE A 1 156 ? -1.258 -7.748 7.382 1.00 91.69 156 ILE A N 1
ATOM 1178 C CA . ILE A 1 156 ? -1.226 -8.092 8.811 1.00 91.69 156 ILE A CA 1
ATOM 1179 C C . ILE A 1 156 ? -2.264 -7.267 9.558 1.00 91.69 156 ILE A C 1
ATOM 1181 O O . ILE A 1 156 ? -3.031 -7.830 10.330 1.00 91.69 156 ILE A O 1
ATOM 1185 N N . ARG A 1 157 ? -2.360 -5.963 9.284 1.00 86.75 157 ARG A N 1
ATOM 1186 C CA . ARG A 1 157 ? -3.369 -5.104 9.909 1.00 86.75 157 ARG A CA 1
ATOM 1187 C C . ARG A 1 157 ? -4.793 -5.532 9.556 1.00 86.75 157 ARG A C 1
ATOM 1189 O O . ARG A 1 157 ? -5.654 -5.537 10.423 1.00 86.75 157 ARG A O 1
ATOM 1196 N N . ALA A 1 158 ? -5.043 -5.918 8.306 1.00 86.00 158 ALA A N 1
ATOM 1197 C CA . ALA A 1 158 ? -6.369 -6.353 7.871 1.00 86.00 158 ALA A CA 1
ATOM 1198 C C . ALA A 1 158 ? -6.797 -7.702 8.476 1.00 86.00 158 ALA A C 1
ATOM 1200 O O . ALA A 1 158 ? -7.988 -7.961 8.618 1.00 86.00 158 ALA A O 1
ATOM 1201 N N . THR A 1 159 ? -5.847 -8.583 8.797 1.00 85.00 159 THR A N 1
ATOM 1202 C CA . THR A 1 159 ? -6.138 -9.953 9.261 1.00 85.00 159 THR A CA 1
ATOM 1203 C C . THR A 1 159 ? -5.822 -10.195 10.737 1.00 85.00 159 THR A C 1
ATOM 1205 O O . THR A 1 159 ? -6.213 -11.225 11.287 1.00 85.00 159 THR A O 1
ATOM 1208 N N . GLY A 1 160 ? -5.095 -9.280 11.378 1.00 82.50 160 GLY A N 1
ATOM 1209 C CA . GLY A 1 160 ? -4.566 -9.402 12.735 1.00 82.50 160 GLY A CA 1
ATOM 1210 C C . GLY A 1 160 ? -3.434 -10.424 12.894 1.00 82.50 160 GLY A C 1
ATOM 1211 O O . GLY A 1 160 ? -2.967 -10.631 14.010 1.00 82.50 160 GLY A O 1
ATOM 1212 N N . ARG A 1 161 ? -2.983 -11.100 11.825 1.00 85.38 161 ARG A N 1
ATOM 1213 C CA . ARG A 1 161 ? -1.975 -12.172 11.914 1.00 85.38 161 ARG A CA 1
ATOM 1214 C C . ARG A 1 161 ? -1.116 -12.292 10.659 1.00 85.38 161 ARG A C 1
ATOM 1216 O O . ARG A 1 161 ? -1.535 -11.938 9.565 1.00 85.38 161 ARG A O 1
ATOM 1223 N N . LEU A 1 162 ? 0.074 -12.868 10.812 1.00 89.81 162 LEU A N 1
ATOM 1224 C CA . LEU A 1 162 ? 0.917 -13.254 9.683 1.00 89.81 162 LEU A CA 1
ATOM 1225 C C . LEU A 1 162 ? 0.444 -14.610 9.133 1.00 89.81 162 LEU A C 1
ATOM 1227 O O . LEU A 1 162 ? 0.811 -15.659 9.654 1.00 89.81 162 LEU A O 1
ATOM 1231 N N . ASP A 1 163 ? -0.415 -14.591 8.116 1.00 92.25 163 ASP A N 1
ATOM 1232 C CA . ASP A 1 163 ? -0.925 -15.801 7.463 1.00 92.25 163 ASP A CA 1
ATOM 1233 C C . ASP A 1 163 ? -0.160 -16.168 6.178 1.00 92.25 163 ASP A C 1
ATOM 1235 O O . ASP A 1 163 ? 0.610 -15.374 5.637 1.00 92.25 163 ASP A O 1
ATOM 1239 N N . GLY A 1 164 ? -0.378 -17.390 5.675 1.00 95.94 164 GLY A N 1
ATOM 1240 C CA . GLY A 1 164 ? 0.303 -17.920 4.485 1.00 95.94 164 GLY A CA 1
ATOM 1241 C C . GLY A 1 164 ? 0.262 -16.991 3.261 1.00 95.94 164 GLY A C 1
ATOM 1242 O O . GLY A 1 164 ? 1.315 -16.733 2.680 1.00 95.94 164 GLY A O 1
ATOM 1243 N N . PRO A 1 165 ? -0.898 -16.414 2.887 1.00 96.56 165 PRO A N 1
ATOM 1244 C CA . PRO A 1 165 ? -0.964 -15.440 1.798 1.00 96.56 165 PRO A CA 1
ATOM 1245 C C . PRO A 1 165 ? -0.124 -14.179 2.049 1.00 96.56 165 PRO A C 1
ATOM 1247 O O . PRO A 1 165 ? 0.490 -13.665 1.120 1.00 96.56 165 PRO A O 1
ATOM 1250 N N . THR A 1 166 ? -0.052 -13.686 3.290 1.00 95.62 166 THR A N 1
ATOM 1251 C CA . THR A 1 166 ? 0.802 -12.535 3.632 1.00 95.62 166 THR A CA 1
ATOM 1252 C C . THR A 1 166 ? 2.284 -12.872 3.496 1.00 95.62 166 THR A C 1
ATOM 1254 O O . THR A 1 166 ? 3.051 -12.059 2.983 1.00 95.62 166 THR A O 1
ATOM 1257 N N . ILE A 1 167 ? 2.681 -14.083 3.896 1.00 96.75 167 ILE A N 1
ATOM 1258 C CA . ILE A 1 167 ? 4.048 -14.581 3.703 1.00 96.75 167 ILE A CA 1
ATOM 1259 C C . ILE A 1 167 ? 4.365 -14.675 2.207 1.00 96.75 167 ILE A C 1
ATOM 1261 O O . ILE A 1 167 ? 5.409 -14.191 1.784 1.00 96.75 167 ILE A O 1
ATOM 1265 N N . ALA A 1 168 ? 3.455 -15.218 1.394 1.00 97.75 168 ALA A N 1
ATOM 1266 C CA . ALA A 1 168 ? 3.639 -15.316 -0.055 1.00 97.75 168 ALA A CA 1
ATOM 1267 C C . ALA A 1 168 ? 3.801 -13.935 -0.718 1.00 97.75 168 ALA A C 1
ATOM 1269 O O . ALA A 1 168 ? 4.718 -13.743 -1.511 1.00 97.75 168 ALA A O 1
ATOM 1270 N N . ILE A 1 169 ? 2.965 -12.958 -0.345 1.00 97.50 169 ILE A N 1
ATOM 1271 C CA . ILE A 1 169 ? 3.083 -11.548 -0.762 1.00 97.50 169 ILE A CA 1
ATOM 1272 C C . ILE A 1 169 ? 4.467 -10.995 -0.401 1.00 97.50 169 ILE A C 1
ATOM 1274 O O . ILE A 1 169 ? 5.124 -10.392 -1.248 1.00 97.50 169 ILE A O 1
ATOM 1278 N N . GLY A 1 170 ? 4.930 -11.236 0.829 1.00 97.56 170 GLY A N 1
ATOM 1279 C CA . GLY A 1 170 ? 6.258 -10.823 1.280 1.00 97.56 170 GLY A CA 1
ATOM 1280 C C . GLY A 1 170 ? 7.383 -11.458 0.463 1.00 97.56 170 GLY A C 1
ATOM 1281 O O . GLY A 1 170 ? 8.250 -10.746 -0.032 1.00 97.56 170 GLY A O 1
ATOM 1282 N N . VAL A 1 171 ? 7.349 -12.778 0.263 1.00 98.25 171 VAL A N 1
ATOM 1283 C CA . VAL A 1 171 ? 8.377 -13.524 -0.481 1.00 98.25 171 VAL A CA 1
ATOM 1284 C C . VAL A 1 171 ? 8.435 -13.085 -1.941 1.00 98.25 171 VAL A C 1
ATOM 1286 O O . VAL A 1 171 ? 9.506 -12.719 -2.418 1.00 98.25 171 VAL A O 1
ATOM 1289 N N . ILE A 1 172 ? 7.300 -13.063 -2.646 1.00 98.25 172 ILE A N 1
ATOM 1290 C CA . ILE A 1 172 ? 7.252 -12.636 -4.054 1.00 98.25 172 ILE A CA 1
ATOM 1291 C C . ILE A 1 172 ? 7.700 -11.175 -4.172 1.00 98.25 172 ILE A C 1
ATOM 1293 O O . ILE A 1 172 ? 8.435 -10.827 -5.092 1.00 98.25 172 ILE A O 1
ATOM 1297 N N . GLY A 1 173 ? 7.313 -10.329 -3.216 1.00 98.00 173 GLY A N 1
ATOM 1298 C CA . GLY A 1 173 ? 7.742 -8.939 -3.157 1.00 98.00 173 GLY A CA 1
ATOM 1299 C C . GLY A 1 173 ? 9.254 -8.780 -2.978 1.00 98.00 173 GLY A C 1
ATOM 1300 O O . GLY A 1 173 ? 9.874 -7.980 -3.676 1.00 98.00 173 GLY A O 1
ATOM 1301 N N . VAL A 1 174 ? 9.867 -9.559 -2.083 1.00 98.31 174 VAL A N 1
ATOM 1302 C CA . VAL A 1 174 ? 11.325 -9.566 -1.883 1.00 98.31 174 VAL A CA 1
ATOM 1303 C C . VAL A 1 174 ? 12.045 -10.069 -3.132 1.00 98.31 174 VAL A C 1
ATOM 1305 O O . VAL A 1 174 ? 13.041 -9.471 -3.531 1.00 98.31 174 VAL A O 1
ATOM 1308 N N . VAL A 1 175 ? 11.524 -11.106 -3.794 1.00 98.19 175 VAL A N 1
ATOM 1309 C CA . VAL A 1 175 ? 12.060 -11.589 -5.078 1.00 98.19 175 VAL A CA 1
ATOM 1310 C C . VAL A 1 175 ? 11.974 -10.498 -6.148 1.00 98.19 175 VAL A C 1
ATOM 1312 O O . VAL A 1 175 ? 12.954 -10.264 -6.851 1.00 98.19 175 VAL A O 1
ATOM 1315 N N . ALA A 1 176 ? 10.849 -9.781 -6.235 1.00 97.62 176 ALA A N 1
ATOM 1316 C CA . ALA A 1 176 ? 10.696 -8.651 -7.148 1.00 97.62 176 ALA A CA 1
ATOM 1317 C C . ALA A 1 176 ? 11.729 -7.553 -6.861 1.00 97.62 176 ALA A C 1
ATOM 1319 O O . ALA A 1 176 ? 12.378 -7.065 -7.779 1.00 97.62 176 ALA A O 1
ATOM 1320 N N . ALA A 1 177 ? 11.936 -7.197 -5.591 1.00 97.38 177 ALA A N 1
ATOM 1321 C CA . ALA A 1 177 ? 12.906 -6.178 -5.209 1.00 97.38 177 ALA A CA 1
ATOM 1322 C C . ALA A 1 177 ? 14.361 -6.603 -5.478 1.00 97.38 177 ALA A C 1
ATOM 1324 O O . ALA A 1 177 ? 15.164 -5.796 -5.950 1.00 97.38 177 ALA A O 1
ATOM 1325 N N . ALA A 1 178 ? 14.702 -7.870 -5.227 1.00 97.31 178 ALA A N 1
ATOM 1326 C CA . ALA A 1 178 ? 16.011 -8.427 -5.553 1.00 97.31 178 ALA A CA 1
ATOM 1327 C C . ALA A 1 178 ? 16.256 -8.409 -7.070 1.00 97.31 178 ALA A C 1
ATOM 1329 O O . ALA A 1 178 ? 17.285 -7.907 -7.519 1.00 97.31 178 ALA A O 1
ATOM 1330 N N . ALA A 1 179 ? 15.279 -8.856 -7.866 1.00 95.75 179 ALA A N 1
ATOM 1331 C CA . ALA A 1 179 ? 15.339 -8.788 -9.324 1.00 95.75 179 ALA A CA 1
ATOM 1332 C C . ALA A 1 179 ? 15.456 -7.338 -9.824 1.00 95.75 179 ALA A C 1
ATOM 1334 O O . ALA A 1 179 ? 16.270 -7.053 -10.700 1.00 95.75 179 ALA A O 1
ATOM 1335 N N . ALA A 1 180 ? 14.723 -6.398 -9.224 1.00 94.12 180 ALA A N 1
ATOM 1336 C CA . ALA A 1 180 ? 14.833 -4.980 -9.550 1.00 94.12 180 ALA A CA 1
ATOM 1337 C C . ALA A 1 180 ? 16.214 -4.401 -9.204 1.00 94.12 180 ALA A C 1
ATOM 1339 O O . ALA A 1 180 ? 16.706 -3.540 -9.919 1.00 94.12 180 ALA A O 1
ATOM 1340 N N . THR A 1 181 ? 16.870 -4.896 -8.152 1.00 93.69 181 THR A N 1
ATOM 1341 C CA . THR A 1 181 ? 18.218 -4.448 -7.759 1.00 93.69 181 THR A CA 1
ATOM 1342 C C . THR A 1 181 ? 19.302 -5.027 -8.671 1.00 93.69 181 THR A C 1
ATOM 1344 O O . THR A 1 181 ? 20.247 -4.335 -9.034 1.00 93.69 181 THR A O 1
ATOM 1347 N N . MET A 1 182 ? 19.187 -6.303 -9.050 1.00 92.25 182 MET A N 1
ATOM 1348 C CA . MET A 1 182 ? 20.195 -6.983 -9.876 1.00 92.25 182 MET A CA 1
ATOM 1349 C C . MET A 1 182 ? 20.052 -6.647 -11.364 1.00 92.25 182 MET A C 1
ATOM 1351 O O . MET A 1 182 ? 21.041 -6.541 -12.088 1.00 92.25 182 MET A O 1
ATOM 1355 N N . THR A 1 183 ? 18.812 -6.489 -11.819 1.00 89.44 183 THR A N 1
ATOM 1356 C CA . THR A 1 183 ? 18.436 -6.382 -13.233 1.00 89.44 183 THR A CA 1
ATOM 1357 C C . THR A 1 183 ? 17.422 -5.259 -13.442 1.00 89.44 183 THR A C 1
ATOM 1359 O O . THR A 1 183 ? 16.368 -5.466 -14.040 1.00 89.44 183 THR A O 1
ATOM 1362 N N . SER A 1 184 ? 17.716 -4.055 -12.936 1.00 86.50 184 SER A N 1
ATOM 1363 C CA . SER A 1 184 ? 16.764 -2.931 -12.981 1.00 86.50 184 SER A CA 1
ATOM 1364 C C . SER A 1 184 ? 16.329 -2.576 -14.407 1.00 86.50 184 SER A C 1
ATOM 1366 O O . SER A 1 184 ? 15.168 -2.230 -14.619 1.00 86.50 184 SER A O 1
ATOM 1368 N N . TRP A 1 185 ? 17.222 -2.759 -15.387 1.00 83.88 185 TRP A N 1
ATOM 1369 C CA . TRP A 1 185 ? 16.962 -2.544 -16.813 1.00 83.88 185 TRP A CA 1
ATOM 1370 C C . TRP A 1 185 ? 15.993 -3.572 -17.430 1.00 83.88 185 TRP A C 1
ATOM 1372 O O . TRP A 1 185 ? 15.330 -3.269 -18.420 1.00 83.88 185 TRP A O 1
ATOM 1382 N N . VAL A 1 186 ? 15.844 -4.762 -16.833 1.00 89.62 186 VAL A N 1
ATOM 1383 C CA . VAL A 1 186 ? 14.913 -5.811 -17.288 1.00 89.62 186 VAL A CA 1
ATOM 1384 C C . VAL A 1 186 ? 13.561 -5.632 -16.593 1.00 89.62 186 VAL A C 1
ATOM 1386 O O . VAL A 1 186 ? 13.138 -6.449 -15.774 1.00 89.62 186 VAL A O 1
ATOM 1389 N N . VAL A 1 187 ? 12.861 -4.539 -16.906 1.00 90.56 187 VAL A N 1
ATOM 1390 C CA . VAL A 1 187 ? 11.592 -4.176 -16.239 1.00 90.56 187 VAL A CA 1
ATOM 1391 C C . VAL A 1 187 ? 10.526 -5.272 -16.360 1.00 90.56 187 VAL A C 1
ATOM 1393 O O . VAL A 1 187 ? 9.787 -5.518 -15.406 1.00 90.56 187 VAL A O 1
ATOM 1396 N N . ALA A 1 188 ? 10.501 -6.010 -17.474 1.00 94.19 188 ALA A N 1
ATOM 1397 C CA . ALA A 1 188 ? 9.610 -7.156 -17.666 1.00 94.19 188 ALA A CA 1
ATOM 1398 C C . ALA A 1 188 ? 9.837 -8.317 -16.679 1.00 94.19 188 ALA A C 1
ATOM 1400 O O . ALA A 1 188 ? 8.938 -9.138 -16.512 1.00 94.19 188 ALA A O 1
ATOM 1401 N N . LEU A 1 189 ? 10.995 -8.403 -16.014 1.00 94.75 189 LEU A N 1
ATOM 1402 C CA . LEU A 1 189 ? 11.270 -9.459 -15.039 1.00 94.75 189 LEU A CA 1
ATOM 1403 C C . LEU A 1 189 ? 10.676 -9.134 -13.664 1.00 94.75 189 LEU A C 1
ATOM 1405 O O . LEU A 1 189 ? 10.012 -9.972 -13.055 1.00 94.75 189 LEU A O 1
ATOM 1409 N N . TRP A 1 190 ? 10.915 -7.925 -13.157 1.00 96.69 190 TRP A N 1
ATOM 1410 C CA . TRP A 1 190 ? 10.586 -7.583 -11.772 1.00 96.69 190 TRP A CA 1
ATOM 1411 C C . TRP A 1 190 ? 9.241 -6.861 -11.623 1.00 96.69 190 TRP A C 1
ATOM 1413 O O . TRP A 1 190 ? 8.551 -7.060 -10.618 1.00 96.69 190 TRP A O 1
ATOM 1423 N N . LEU A 1 191 ? 8.820 -6.061 -12.612 1.00 96.50 191 LEU A N 1
ATOM 1424 C CA . LEU A 1 191 ? 7.589 -5.279 -12.498 1.00 96.50 191 LEU A CA 1
ATOM 1425 C C . LEU A 1 191 ? 6.324 -6.145 -12.428 1.00 96.50 191 LEU A C 1
ATOM 1427 O O . LEU A 1 191 ? 5.481 -5.864 -11.573 1.00 96.50 191 LEU A O 1
ATOM 1431 N N . PRO A 1 192 ? 6.160 -7.208 -13.242 1.00 98.00 192 PRO A N 1
ATOM 1432 C CA . PRO A 1 192 ? 4.980 -8.066 -13.148 1.00 98.00 192 PRO A CA 1
ATOM 1433 C C . PRO A 1 192 ? 4.841 -8.740 -11.780 1.00 98.00 192 PRO A C 1
ATOM 1435 O O . PRO A 1 192 ? 3.727 -8.899 -11.283 1.00 98.00 192 PRO A O 1
ATOM 1438 N N . LEU A 1 193 ? 5.962 -9.078 -11.134 1.00 98.00 193 LEU A N 1
ATOM 1439 C CA . LEU A 1 193 ? 5.964 -9.642 -9.784 1.00 98.00 193 LEU A CA 1
ATOM 1440 C C . LEU A 1 193 ? 5.459 -8.617 -8.763 1.00 98.00 193 LEU A C 1
ATOM 1442 O O . LEU A 1 193 ? 4.549 -8.915 -7.989 1.00 98.00 193 LEU A O 1
ATOM 1446 N N . LEU A 1 194 ? 5.983 -7.387 -8.796 1.00 97.88 194 LEU A N 1
ATOM 1447 C CA . LEU A 1 194 ? 5.505 -6.308 -7.927 1.00 97.88 194 LEU A CA 1
ATOM 1448 C C . LEU A 1 194 ? 4.019 -5.998 -8.180 1.00 97.88 194 LEU A C 1
ATOM 1450 O O . LEU A 1 194 ? 3.238 -5.867 -7.234 1.00 97.88 194 LEU A O 1
ATOM 1454 N N . ALA A 1 195 ? 3.611 -5.937 -9.449 1.00 97.62 195 ALA A N 1
ATOM 1455 C CA . ALA A 1 195 ? 2.225 -5.732 -9.854 1.00 97.62 195 ALA A CA 1
ATOM 1456 C C . ALA A 1 195 ? 1.297 -6.827 -9.312 1.00 97.62 195 ALA A C 1
ATOM 1458 O O . ALA A 1 195 ? 0.223 -6.515 -8.787 1.00 97.62 195 ALA A O 1
ATOM 1459 N N . ALA A 1 196 ? 1.716 -8.093 -9.372 1.00 97.75 196 ALA A N 1
ATOM 1460 C CA . ALA A 1 196 ? 0.966 -9.216 -8.821 1.00 97.75 196 ALA A CA 1
ATOM 1461 C C . ALA A 1 196 ? 0.797 -9.095 -7.299 1.00 97.75 196 ALA A C 1
ATOM 1463 O O . ALA A 1 196 ? -0.314 -9.252 -6.791 1.00 97.75 196 ALA A O 1
ATOM 1464 N N . VAL A 1 197 ? 1.861 -8.745 -6.570 1.00 97.88 197 VAL A N 1
ATOM 1465 C CA . VAL A 1 197 ? 1.841 -8.585 -5.103 1.00 97.88 197 VAL A CA 1
ATOM 1466 C C . VAL A 1 197 ? 0.924 -7.436 -4.671 1.00 97.88 197 VAL A C 1
ATOM 1468 O O . VAL A 1 197 ? 0.136 -7.587 -3.728 1.00 97.88 197 VAL A O 1
ATOM 1471 N N . VAL A 1 198 ? 0.963 -6.303 -5.378 1.00 97.44 198 VAL A N 1
ATOM 1472 C CA . VAL A 1 198 ? 0.075 -5.162 -5.104 1.00 97.44 198 VAL A CA 1
ATOM 1473 C C . VAL A 1 198 ? -1.374 -5.518 -5.419 1.00 97.44 198 VAL A C 1
ATOM 1475 O O . VAL A 1 198 ? -2.247 -5.320 -4.575 1.00 97.44 198 VAL A O 1
ATOM 1478 N N . THR A 1 199 ? -1.634 -6.120 -6.580 1.00 97.19 199 THR A N 1
ATOM 1479 C CA . THR A 1 199 ? -2.986 -6.537 -6.983 1.00 97.19 199 THR A CA 1
ATOM 1480 C C . THR A 1 199 ? -3.569 -7.545 -5.997 1.00 97.19 199 THR A C 1
ATOM 1482 O O . THR A 1 199 ? -4.705 -7.389 -5.549 1.00 97.19 199 THR A O 1
ATOM 1485 N N . TRP A 1 200 ? -2.783 -8.544 -5.586 1.00 97.56 200 TRP A N 1
ATOM 1486 C CA . TRP A 1 200 ? -3.206 -9.536 -4.601 1.00 97.56 200 TRP A CA 1
ATOM 1487 C C . TRP A 1 200 ? -3.523 -8.884 -3.250 1.00 97.56 200 TRP A C 1
ATOM 1489 O O . TRP A 1 200 ? -4.575 -9.158 -2.663 1.00 97.56 200 TRP A O 1
ATOM 1499 N N . THR A 1 201 ? -2.681 -7.955 -2.792 1.00 96.31 201 THR A N 1
ATOM 1500 C CA . THR A 1 201 ? -2.940 -7.187 -1.565 1.00 96.31 201 THR A CA 1
ATOM 1501 C C . THR A 1 201 ? -4.242 -6.395 -1.664 1.00 96.31 201 THR A C 1
ATOM 1503 O O . THR A 1 201 ? -5.051 -6.434 -0.739 1.00 96.31 201 THR A O 1
ATOM 1506 N N . MET A 1 202 ? -4.506 -5.740 -2.797 1.00 95.62 202 MET A N 1
ATOM 1507 C CA . MET A 1 202 ? -5.741 -4.977 -3.002 1.00 95.62 202 MET A CA 1
ATOM 1508 C C . MET A 1 202 ? -6.988 -5.865 -3.070 1.00 95.62 202 MET A C 1
ATOM 1510 O O . MET A 1 202 ? -8.014 -5.524 -2.484 1.00 95.62 202 MET A O 1
ATOM 1514 N N . VAL A 1 203 ? -6.909 -7.042 -3.700 1.00 94.88 203 VAL A N 1
ATOM 1515 C CA . VAL A 1 203 ? -8.003 -8.031 -3.691 1.00 94.88 203 VAL A CA 1
ATOM 1516 C C . VAL A 1 203 ? -8.338 -8.456 -2.261 1.00 94.88 203 VAL A C 1
ATOM 1518 O O . VAL A 1 203 ? -9.515 -8.556 -1.901 1.00 94.88 203 VAL A O 1
ATOM 1521 N N . ARG A 1 204 ? -7.321 -8.680 -1.422 1.00 94.00 204 ARG A N 1
ATOM 1522 C CA . ARG A 1 204 ? -7.520 -9.022 -0.007 1.00 94.00 204 ARG A CA 1
ATOM 1523 C C . ARG A 1 204 ? -8.098 -7.853 0.783 1.00 94.00 204 ARG A C 1
ATOM 1525 O O . ARG A 1 204 ? -9.077 -8.052 1.499 1.00 94.00 204 ARG A O 1
ATOM 1532 N N . ALA A 1 205 ? -7.564 -6.649 0.594 1.00 89.25 205 ALA A N 1
ATOM 1533 C CA . ALA A 1 205 ? -8.068 -5.427 1.213 1.00 89.25 205 ALA A CA 1
ATOM 1534 C C . ALA A 1 205 ? -9.554 -5.200 0.881 1.00 89.25 205 ALA A C 1
ATOM 1536 O O . ALA A 1 205 ? -10.361 -4.939 1.773 1.00 89.25 205 ALA A O 1
ATOM 1537 N N . ARG A 1 206 ? -9.951 -5.426 -0.381 1.00 89.94 206 ARG A N 1
ATOM 1538 C CA . ARG A 1 206 ? -11.350 -5.353 -0.827 1.00 89.94 206 ARG A CA 1
ATOM 1539 C C . ARG A 1 206 ? -12.252 -6.342 -0.093 1.00 89.94 206 ARG A C 1
ATOM 1541 O O . ARG A 1 206 ? -13.324 -5.955 0.359 1.00 89.94 206 ARG A O 1
ATOM 1548 N N . ARG A 1 207 ? -11.832 -7.608 0.028 1.00 88.56 207 ARG A N 1
ATOM 1549 C CA . ARG A 1 207 ? -12.602 -8.661 0.723 1.00 88.56 207 ARG A CA 1
ATOM 1550 C C . ARG A 1 207 ? -12.747 -8.372 2.218 1.00 88.56 207 ARG A C 1
ATOM 1552 O O . ARG A 1 207 ? -13.800 -8.632 2.789 1.00 88.56 207 ARG A O 1
ATOM 1559 N N . ALA A 1 208 ? -11.712 -7.800 2.825 1.00 82.50 208 ALA A N 1
ATOM 1560 C CA . ALA A 1 208 ? -11.712 -7.388 4.224 1.00 82.50 208 ALA A CA 1
ATOM 1561 C C . ALA A 1 208 ? -12.440 -6.053 4.473 1.00 82.50 208 ALA A C 1
ATOM 1563 O O . ALA A 1 208 ? -12.518 -5.622 5.616 1.00 82.50 208 ALA A O 1
ATOM 1564 N N . HIS A 1 209 ? -12.954 -5.386 3.429 1.00 80.44 209 HIS A N 1
ATOM 1565 C CA . HIS A 1 209 ? -13.511 -4.029 3.511 1.00 80.44 209 HIS A CA 1
ATOM 1566 C C . HIS A 1 209 ? -12.536 -3.013 4.143 1.00 80.44 209 HIS A C 1
ATOM 1568 O O . HIS A 1 209 ? -12.945 -2.006 4.717 1.00 80.44 209 HIS A O 1
ATOM 1574 N N . ALA A 1 210 ? -11.233 -3.274 4.015 1.00 74.31 210 ALA A N 1
ATOM 1575 C CA . ALA A 1 210 ? -10.166 -2.464 4.573 1.00 74.31 210 ALA A CA 1
ATOM 1576 C C . ALA A 1 210 ? -9.665 -1.479 3.506 1.00 74.31 210 ALA A C 1
ATOM 1578 O O . ALA A 1 210 ? -8.951 -1.859 2.581 1.00 74.31 210 ALA A O 1
ATOM 1579 N N . GLY A 1 211 ? -10.042 -0.205 3.628 1.00 73.69 211 GLY A N 1
ATOM 1580 C CA . GLY A 1 211 ? -9.578 0.876 2.751 1.00 73.69 211 GLY A CA 1
ATOM 1581 C C . GLY A 1 211 ? -10.683 1.525 1.919 1.00 73.69 211 GLY A C 1
ATOM 1582 O O . GLY A 1 211 ? -11.837 1.096 1.920 1.00 73.69 211 GLY A O 1
ATOM 1583 N N . SER A 1 212 ? -10.335 2.602 1.214 1.00 81.44 212 SER A N 1
ATOM 1584 C CA . SER A 1 212 ? -11.299 3.310 0.375 1.00 81.44 212 SER A CA 1
ATOM 1585 C C . SER A 1 212 ? -11.548 2.536 -0.927 1.00 81.44 212 SER A C 1
ATOM 1587 O O . SER A 1 212 ? -10.627 2.076 -1.605 1.00 81.44 212 SER A O 1
ATOM 1589 N N . ARG A 1 213 ? -12.826 2.382 -1.292 1.00 84.69 213 ARG A N 1
ATOM 1590 C CA . ARG A 1 213 ? -13.246 1.713 -2.535 1.00 84.69 213 ARG A CA 1
ATOM 1591 C C . ARG A 1 213 ? -12.573 2.260 -3.807 1.00 84.69 213 ARG A C 1
ATOM 1593 O O . ARG A 1 213 ? -12.141 1.426 -4.608 1.00 84.69 213 ARG A O 1
ATOM 1600 N N . PRO A 1 214 ? -12.463 3.590 -4.029 1.00 84.50 214 PRO A N 1
ATOM 1601 C CA . PRO A 1 214 ? -11.852 4.100 -5.256 1.00 84.50 214 PRO A CA 1
ATOM 1602 C C . PRO A 1 214 ? -10.366 3.743 -5.337 1.00 84.50 214 PRO A C 1
ATOM 1604 O O . PRO A 1 214 ? -9.924 3.226 -6.356 1.00 84.50 214 PRO A O 1
ATOM 1607 N N . PHE A 1 215 ? -9.626 3.904 -4.239 1.00 85.31 215 PHE A N 1
ATOM 1608 C CA . PHE A 1 215 ? -8.205 3.570 -4.150 1.00 85.31 215 PHE A CA 1
ATOM 1609 C C . PHE A 1 215 ? -7.915 2.113 -4.521 1.00 85.31 215 PHE A C 1
ATOM 1611 O O . PHE A 1 215 ? -7.092 1.830 -5.390 1.00 85.31 215 PHE A O 1
ATOM 1618 N N . VAL A 1 216 ? -8.639 1.186 -3.887 1.00 89.44 216 VAL A N 1
ATOM 1619 C CA . VAL A 1 216 ? -8.476 -0.253 -4.123 1.00 89.44 216 VAL A CA 1
ATOM 1620 C C . VAL A 1 216 ? -8.782 -0.592 -5.583 1.00 89.44 216 VAL A C 1
ATOM 1622 O O . VAL A 1 216 ? -8.061 -1.371 -6.199 1.00 89.44 216 VAL A O 1
ATOM 1625 N N . THR A 1 217 ? -9.821 0.019 -6.155 1.00 89.81 217 THR A N 1
ATOM 1626 C CA . THR A 1 217 ? -10.234 -0.226 -7.544 1.00 89.81 217 THR A CA 1
ATOM 1627 C C . THR A 1 217 ? -9.197 0.284 -8.544 1.00 89.81 217 THR A C 1
ATOM 1629 O O . THR A 1 217 ? -8.855 -0.439 -9.478 1.00 89.81 217 THR A O 1
ATOM 1632 N N . VAL A 1 218 ? -8.654 1.487 -8.327 1.00 91.31 218 VAL A N 1
ATOM 1633 C CA . VAL A 1 218 ? -7.613 2.067 -9.188 1.00 91.31 218 VAL A CA 1
ATOM 1634 C C . VAL A 1 218 ? -6.371 1.183 -9.197 1.00 91.31 218 VAL A C 1
ATOM 1636 O O . VAL A 1 218 ? -5.902 0.818 -10.271 1.00 91.31 218 VAL A O 1
ATOM 1639 N N . LEU A 1 219 ? -5.868 0.767 -8.031 1.00 92.38 219 LEU A N 1
ATOM 1640 C CA . LEU A 1 219 ? -4.678 -0.087 -7.963 1.00 92.38 219 LEU A CA 1
ATOM 1641 C C . LEU A 1 219 ? -4.906 -1.487 -8.545 1.00 92.38 219 LEU A C 1
ATOM 1643 O O . LEU A 1 219 ? -4.002 -2.030 -9.176 1.00 92.38 219 LEU A O 1
ATOM 1647 N N . MET A 1 220 ? -6.104 -2.060 -8.375 1.00 94.50 220 MET A N 1
ATOM 1648 C CA . MET A 1 220 ? -6.463 -3.346 -8.988 1.00 94.50 220 MET A CA 1
ATOM 1649 C C . MET A 1 220 ? -6.448 -3.307 -10.520 1.00 94.50 220 MET A C 1
ATOM 1651 O O . MET A 1 220 ? -6.246 -4.351 -11.130 1.00 94.50 220 MET A O 1
ATOM 1655 N N . LEU A 1 221 ? -6.679 -2.143 -11.134 1.00 95.94 221 LEU A N 1
ATOM 1656 C CA . LEU A 1 221 ? -6.661 -1.980 -12.588 1.00 95.94 221 LEU A CA 1
ATOM 1657 C C . LEU A 1 221 ? -5.287 -1.526 -13.094 1.00 95.94 221 LEU A C 1
ATOM 1659 O O . LEU A 1 221 ? -4.747 -2.109 -14.030 1.00 95.94 221 LEU A O 1
ATOM 1663 N N . ALA A 1 222 ? -4.710 -0.502 -12.466 1.00 95.56 222 ALA A N 1
ATOM 1664 C CA . ALA A 1 222 ? -3.474 0.123 -12.920 1.00 95.56 222 ALA A CA 1
ATOM 1665 C C . ALA A 1 222 ? -2.276 -0.833 -12.846 1.00 95.56 222 ALA A C 1
ATOM 1667 O O . ALA A 1 222 ? -1.478 -0.886 -13.778 1.00 95.56 222 ALA A O 1
ATOM 1668 N N . MET A 1 223 ? -2.153 -1.620 -11.771 1.00 97.19 223 MET A N 1
ATOM 1669 C CA . MET A 1 223 ? -0.966 -2.455 -11.565 1.00 97.19 223 MET A CA 1
ATOM 1670 C C . MET A 1 223 ? -0.858 -3.613 -12.565 1.00 97.19 223 MET A C 1
ATOM 1672 O O . MET A 1 223 ? 0.214 -3.761 -13.156 1.00 97.19 223 MET A O 1
ATOM 1676 N N . PRO A 1 224 ? -1.918 -4.397 -12.849 1.00 97.69 224 PRO A N 1
ATOM 1677 C CA . PRO A 1 224 ? -1.862 -5.404 -13.907 1.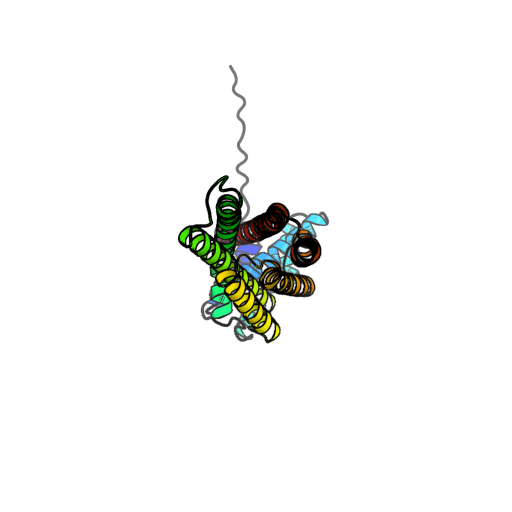00 97.69 224 PRO A CA 1
ATOM 1678 C C . PRO A 1 224 ? -1.581 -4.809 -15.288 1.00 97.69 224 PRO A C 1
ATOM 1680 O O . PRO A 1 224 ? -0.806 -5.389 -16.045 1.00 97.69 224 PRO A O 1
ATOM 1683 N N . LEU A 1 225 ? -2.162 -3.644 -15.603 1.00 97.56 225 LEU A N 1
ATOM 1684 C CA . LEU A 1 225 ? -1.915 -2.956 -16.873 1.00 97.56 225 LEU A CA 1
ATOM 1685 C C . LEU A 1 225 ? -0.451 -2.527 -17.009 1.00 97.56 225 LEU A C 1
ATOM 1687 O O . LEU A 1 225 ? 0.145 -2.749 -18.057 1.00 97.56 225 LEU A O 1
ATOM 1691 N N . LEU A 1 226 ? 0.151 -1.980 -15.950 1.00 96.75 226 LEU A N 1
ATOM 1692 C CA . LEU A 1 226 ? 1.574 -1.629 -15.932 1.00 96.75 226 LEU A CA 1
ATOM 1693 C C . LEU A 1 226 ? 2.474 -2.865 -16.063 1.00 96.75 226 LEU A C 1
ATOM 1695 O O . LEU A 1 226 ? 3.448 -2.835 -16.812 1.00 96.75 226 LEU A O 1
ATOM 1699 N N . GLY A 1 227 ? 2.131 -3.969 -15.392 1.00 96.44 227 GLY A N 1
ATOM 1700 C CA . GLY A 1 227 ? 2.843 -5.241 -15.540 1.00 96.44 227 GLY A CA 1
ATOM 1701 C C . GLY A 1 227 ? 2.780 -5.784 -16.973 1.00 96.44 227 GLY A C 1
ATOM 1702 O O . GLY A 1 227 ? 3.805 -6.170 -17.532 1.00 96.44 227 GLY A O 1
ATOM 1703 N N . ALA A 1 228 ? 1.600 -5.754 -17.597 1.00 97.44 228 ALA A N 1
ATOM 1704 C CA . ALA A 1 228 ? 1.421 -6.151 -18.992 1.00 97.44 228 ALA A CA 1
ATOM 1705 C C . ALA A 1 228 ? 2.167 -5.215 -19.958 1.00 97.44 228 ALA A C 1
ATOM 1707 O O . ALA A 1 228 ? 2.800 -5.691 -20.899 1.00 97.44 228 ALA A O 1
ATOM 1708 N N . ALA A 1 229 ? 2.149 -3.904 -19.702 1.00 96.69 229 ALA A N 1
ATOM 1709 C CA . ALA A 1 229 ? 2.874 -2.917 -20.494 1.00 96.69 229 ALA A CA 1
ATOM 1710 C C . ALA A 1 229 ? 4.392 -3.141 -20.439 1.00 96.69 229 ALA A C 1
ATOM 1712 O O . ALA A 1 229 ? 5.034 -3.101 -21.484 1.00 96.69 229 ALA A O 1
ATOM 1713 N N . ALA A 1 230 ? 4.964 -3.454 -19.269 1.00 95.44 230 ALA A N 1
ATOM 1714 C CA . ALA A 1 230 ? 6.382 -3.814 -19.167 1.00 95.44 230 ALA A CA 1
ATOM 1715 C C . ALA A 1 230 ? 6.741 -5.016 -20.047 1.00 95.44 230 ALA A C 1
ATOM 1717 O O . ALA A 1 230 ? 7.725 -4.962 -20.781 1.00 95.44 230 ALA A O 1
ATOM 1718 N N . ILE A 1 231 ? 5.931 -6.079 -20.007 1.00 96.31 231 ILE A N 1
ATOM 1719 C CA . ILE A 1 231 ? 6.149 -7.274 -20.834 1.00 96.31 231 ILE A CA 1
ATOM 1720 C C . ILE A 1 231 ? 6.040 -6.920 -22.321 1.00 96.31 231 ILE A C 1
ATOM 1722 O O . ILE A 1 231 ? 6.916 -7.284 -23.102 1.00 96.31 231 ILE A O 1
ATOM 1726 N N . ALA A 1 232 ? 4.989 -6.195 -22.709 1.00 95.69 232 ALA A N 1
ATOM 1727 C CA . ALA A 1 232 ? 4.735 -5.829 -24.098 1.00 95.69 232 ALA A CA 1
ATOM 1728 C C . ALA A 1 232 ? 5.854 -4.952 -24.676 1.00 95.69 232 ALA A C 1
ATOM 1730 O O . ALA A 1 232 ? 6.368 -5.255 -25.749 1.00 95.69 232 ALA A O 1
ATOM 1731 N N . VAL A 1 233 ? 6.274 -3.911 -23.949 1.00 93.94 233 VAL A N 1
ATOM 1732 C CA . VAL A 1 233 ? 7.369 -3.027 -24.371 1.00 93.94 233 VAL A CA 1
ATOM 1733 C C . VAL A 1 233 ? 8.663 -3.822 -24.540 1.00 93.94 233 VAL A C 1
ATOM 1735 O O . VAL A 1 233 ? 9.309 -3.705 -25.578 1.00 93.94 233 VAL A O 1
ATOM 1738 N N . SER A 1 234 ? 9.026 -4.684 -23.583 1.00 92.12 234 SER A N 1
ATOM 1739 C CA . SER A 1 234 ? 10.232 -5.512 -23.712 1.00 92.12 234 SER A CA 1
ATOM 1740 C C . SER A 1 234 ? 10.149 -6.509 -24.873 1.00 92.12 234 SER A C 1
ATOM 1742 O O . SER A 1 234 ? 11.131 -6.689 -25.589 1.00 92.12 234 SER A O 1
ATOM 1744 N N . ALA A 1 235 ? 8.989 -7.129 -25.105 1.00 93.06 235 ALA A N 1
ATOM 1745 C CA . ALA A 1 235 ? 8.796 -8.057 -26.218 1.00 93.06 235 ALA A CA 1
ATOM 1746 C C . ALA A 1 235 ? 8.936 -7.361 -27.581 1.00 93.06 235 ALA A C 1
ATOM 1748 O O . ALA A 1 235 ? 9.584 -7.900 -28.476 1.00 93.06 235 ALA A O 1
ATOM 1749 N N . VAL A 1 236 ? 8.387 -6.149 -27.727 1.00 93.06 236 VAL A N 1
ATOM 1750 C CA . VAL A 1 236 ? 8.532 -5.340 -28.948 1.00 93.06 236 VAL A CA 1
ATOM 1751 C C . VAL A 1 236 ? 9.998 -5.001 -29.215 1.00 93.06 236 VAL A C 1
ATOM 1753 O O . VAL A 1 236 ? 10.436 -5.116 -30.357 1.00 93.06 236 VAL A O 1
ATOM 1756 N N . GLY A 1 237 ? 10.771 -4.648 -28.186 1.00 89.75 237 GLY A N 1
ATOM 1757 C CA . GLY A 1 237 ? 12.203 -4.364 -28.340 1.00 89.75 237 GLY A CA 1
ATOM 1758 C C . GLY A 1 237 ? 12.997 -5.582 -28.807 1.00 89.75 237 GLY A C 1
ATOM 1759 O O . GLY A 1 237 ? 13.791 -5.483 -29.739 1.00 89.75 237 GLY A O 1
ATOM 1760 N N . ILE A 1 238 ? 12.727 -6.753 -28.219 1.00 89.94 238 ILE A N 1
ATOM 1761 C CA . ILE A 1 238 ? 13.417 -8.008 -28.558 1.00 89.94 238 ILE A CA 1
ATOM 1762 C C . ILE A 1 238 ? 13.056 -8.492 -29.968 1.00 89.94 238 ILE A C 1
ATOM 1764 O O . ILE A 1 238 ? 13.937 -8.888 -30.725 1.00 89.94 238 ILE A O 1
ATOM 1768 N N . VAL A 1 239 ? 11.767 -8.489 -30.321 1.00 94.06 239 VAL A N 1
ATOM 1769 C CA . VAL A 1 239 ? 11.282 -9.052 -31.594 1.00 94.06 239 VAL A CA 1
ATOM 1770 C C . VAL A 1 239 ? 11.455 -8.070 -32.749 1.00 94.06 239 VAL A C 1
ATOM 1772 O O . VAL A 1 239 ? 11.793 -8.475 -33.857 1.00 94.06 239 VAL A O 1
ATOM 1775 N N . GLY A 1 240 ? 11.195 -6.787 -32.506 1.00 89.44 240 GLY A N 1
ATOM 1776 C CA . GLY A 1 240 ? 11.196 -5.753 -33.537 1.00 89.44 240 GLY A CA 1
ATOM 1777 C C . GLY A 1 240 ? 12.550 -5.086 -33.763 1.00 89.44 240 GLY A C 1
ATOM 1778 O O . GLY A 1 240 ? 12.691 -4.370 -34.750 1.00 89.44 240 GLY A O 1
ATOM 1779 N N . GLY A 1 241 ? 13.523 -5.267 -32.861 1.00 87.75 241 GLY A N 1
ATOM 1780 C CA . GLY A 1 241 ? 14.800 -4.546 -32.919 1.00 87.75 241 GLY A CA 1
ATOM 1781 C C . GLY A 1 241 ? 14.639 -3.025 -32.804 1.00 87.75 241 GLY A C 1
ATOM 1782 O O . GLY A 1 241 ? 15.466 -2.278 -33.319 1.00 87.75 241 GLY A O 1
ATOM 1783 N N . VAL A 1 242 ? 13.548 -2.566 -32.183 1.00 88.50 242 VAL A N 1
ATOM 1784 C CA . VAL A 1 242 ? 13.219 -1.144 -32.018 1.00 88.50 242 VAL A CA 1
ATOM 1785 C C . VAL A 1 242 ? 13.790 -0.642 -30.695 1.00 88.50 242 VAL A C 1
ATOM 1787 O O . VAL A 1 242 ? 13.758 -1.352 -29.691 1.00 88.50 242 VAL A O 1
ATOM 1790 N N . GLU A 1 243 ? 14.261 0.603 -30.666 1.00 85.69 243 GLU A N 1
ATOM 1791 C CA . GLU A 1 243 ? 14.645 1.273 -29.424 1.00 85.69 243 GLU A CA 1
ATOM 1792 C C . GLU A 1 243 ? 13.423 1.457 -28.508 1.00 85.69 243 GLU A C 1
ATOM 1794 O O . GLU A 1 243 ? 12.498 2.216 -28.797 1.00 85.69 243 GLU A O 1
ATOM 1799 N N . THR A 1 244 ? 13.405 0.745 -27.379 1.00 86.62 244 THR A N 1
ATOM 1800 C CA . THR A 1 244 ? 12.288 0.759 -26.416 1.00 86.62 244 THR A CA 1
ATOM 1801 C C . THR A 1 244 ? 12.544 1.605 -25.176 1.00 86.62 244 THR A C 1
ATOM 1803 O O . THR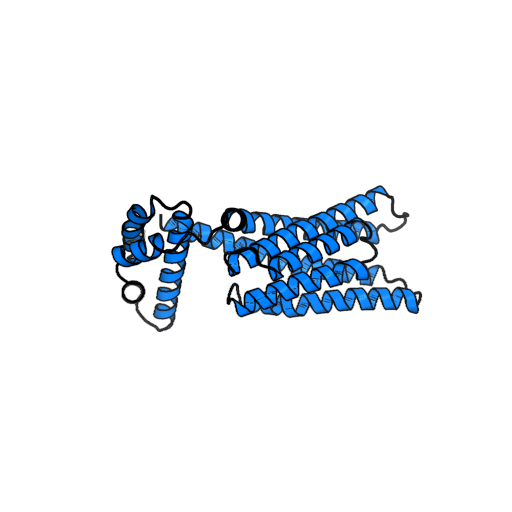 A 1 244 ? 11.761 1.548 -24.230 1.00 86.62 244 THR A O 1
ATOM 1806 N N . GLU A 1 245 ? 13.623 2.384 -25.142 1.00 84.69 245 GLU A N 1
ATOM 1807 C CA . GLU A 1 245 ? 14.047 3.134 -23.952 1.00 84.69 245 GLU A CA 1
ATOM 1808 C C . GLU A 1 245 ? 12.950 4.062 -23.423 1.00 84.69 245 GLU A C 1
ATOM 1810 O O . GLU A 1 245 ? 12.592 3.997 -22.246 1.00 84.69 245 GLU A O 1
ATOM 1815 N N . ILE A 1 246 ? 12.338 4.850 -24.314 1.00 85.38 246 ILE A N 1
ATOM 1816 C CA . ILE A 1 246 ? 11.227 5.748 -23.969 1.00 85.38 246 ILE A CA 1
ATOM 1817 C C . ILE A 1 246 ? 10.043 4.949 -23.415 1.00 85.38 246 ILE A C 1
ATOM 1819 O O . ILE A 1 246 ? 9.442 5.343 -22.418 1.00 85.38 246 ILE A O 1
ATOM 1823 N N . GLY A 1 247 ? 9.720 3.806 -24.025 1.00 88.44 247 GLY A N 1
ATOM 1824 C CA . GLY A 1 247 ? 8.632 2.941 -23.569 1.00 88.44 247 GLY A CA 1
ATOM 1825 C C . GLY A 1 247 ? 8.876 2.394 -22.163 1.00 88.44 247 GLY A C 1
ATOM 1826 O O . GLY A 1 247 ? 7.982 2.441 -21.319 1.00 88.44 247 GLY A O 1
ATOM 1827 N N . ILE A 1 248 ? 10.093 1.919 -21.885 1.00 88.56 248 ILE A N 1
ATOM 1828 C CA . ILE A 1 248 ? 10.469 1.392 -20.567 1.00 88.56 248 ILE A CA 1
ATOM 1829 C C . ILE A 1 248 ? 10.422 2.510 -19.523 1.00 88.56 248 ILE A C 1
ATOM 1831 O O . ILE A 1 248 ? 9.854 2.327 -18.444 1.00 88.56 248 ILE A O 1
ATOM 1835 N N . TRP A 1 249 ? 10.951 3.688 -19.858 1.00 88.25 249 TRP A N 1
ATOM 1836 C CA . TRP A 1 249 ? 10.896 4.853 -18.984 1.00 88.25 249 TRP A CA 1
ATOM 1837 C C . TRP A 1 249 ? 9.454 5.264 -18.657 1.00 88.25 249 TRP A C 1
ATOM 1839 O O . TRP A 1 249 ? 9.123 5.439 -17.483 1.00 88.25 249 TRP A O 1
ATOM 1849 N N . LEU A 1 250 ? 8.570 5.340 -19.658 1.00 91.56 250 LEU A N 1
ATOM 1850 C CA . LEU A 1 250 ? 7.154 5.664 -19.458 1.00 91.56 250 LEU A CA 1
ATOM 1851 C C . LEU A 1 250 ? 6.460 4.666 -18.524 1.00 91.56 250 LEU A C 1
ATOM 1853 O O . LEU A 1 250 ? 5.659 5.073 -17.681 1.00 91.56 250 LEU A O 1
ATOM 1857 N N . VAL A 1 251 ? 6.787 3.374 -18.624 1.00 93.31 251 VAL A N 1
ATOM 1858 C CA . VAL A 1 251 ? 6.254 2.345 -17.719 1.00 93.31 251 VAL A CA 1
ATOM 1859 C C . VAL A 1 251 ? 6.724 2.573 -16.278 1.00 93.31 251 VAL A C 1
ATOM 1861 O O . VAL A 1 251 ? 5.907 2.525 -15.356 1.00 93.31 251 VAL A O 1
ATOM 1864 N N . VAL A 1 252 ? 8.010 2.869 -16.065 1.00 90.50 252 VAL A N 1
ATOM 1865 C CA . VAL A 1 252 ? 8.559 3.141 -14.723 1.00 90.50 252 VAL A CA 1
ATOM 1866 C C . VAL A 1 252 ? 7.976 4.426 -14.127 1.00 90.50 252 VAL A C 1
ATOM 1868 O O . VAL A 1 252 ? 7.621 4.450 -12.949 1.00 90.50 252 VAL A O 1
ATOM 1871 N N . VAL A 1 253 ? 7.816 5.485 -14.924 1.00 93.50 253 VAL A N 1
ATOM 1872 C CA . VAL A 1 253 ? 7.175 6.730 -14.473 1.00 93.50 253 VAL A CA 1
ATOM 1873 C C . VAL A 1 253 ? 5.704 6.504 -14.143 1.00 93.50 253 VAL A C 1
ATOM 1875 O O . VAL A 1 253 ? 5.247 6.942 -13.089 1.00 93.50 253 VAL A O 1
ATOM 1878 N N . GLY A 1 254 ? 4.968 5.781 -14.991 1.00 94.31 254 GLY A N 1
ATOM 1879 C CA . GLY A 1 254 ? 3.571 5.428 -14.734 1.00 94.31 254 GLY A CA 1
ATOM 1880 C C . GLY A 1 254 ? 3.406 4.658 -13.421 1.00 94.31 254 GLY A C 1
ATOM 1881 O O . GLY A 1 254 ? 2.542 4.993 -12.609 1.00 94.31 254 GLY A O 1
ATOM 1882 N N . LEU A 1 255 ? 4.289 3.689 -13.164 1.00 94.88 255 LEU A N 1
ATOM 1883 C CA . LEU A 1 255 ? 4.369 2.983 -11.887 1.00 94.88 255 LEU A CA 1
ATOM 1884 C C . LEU A 1 255 ? 4.629 3.930 -10.715 1.00 94.88 255 LEU A C 1
ATOM 1886 O O . LEU A 1 255 ? 3.913 3.868 -9.714 1.00 94.88 255 LEU A O 1
ATOM 1890 N N . ALA A 1 256 ? 5.634 4.798 -10.830 1.00 94.31 256 ALA A N 1
ATOM 1891 C CA . ALA A 1 256 ? 5.999 5.717 -9.764 1.00 94.31 256 ALA A CA 1
ATOM 1892 C C . ALA A 1 256 ? 4.846 6.668 -9.430 1.00 94.31 256 ALA A C 1
ATOM 1894 O O . ALA A 1 256 ? 4.528 6.836 -8.260 1.00 94.31 256 ALA A O 1
ATOM 1895 N N . VAL A 1 257 ? 4.162 7.225 -10.433 1.00 95.75 257 VAL A N 1
ATOM 1896 C CA . VAL A 1 257 ? 2.992 8.096 -10.232 1.00 95.75 257 VAL A CA 1
ATOM 1897 C C . VAL A 1 257 ? 1.882 7.363 -9.481 1.00 95.75 257 VAL A C 1
ATOM 1899 O O . VAL A 1 257 ? 1.370 7.877 -8.485 1.00 95.75 257 VAL A O 1
ATOM 1902 N N . VAL A 1 258 ? 1.535 6.147 -9.919 1.00 95.00 258 VAL A N 1
ATOM 1903 C CA . VAL A 1 258 ? 0.489 5.333 -9.280 1.00 95.00 258 VAL A CA 1
ATOM 1904 C C . VAL A 1 258 ? 0.855 5.009 -7.830 1.00 95.00 258 VAL A C 1
ATOM 1906 O O . VAL A 1 258 ? 0.022 5.170 -6.937 1.00 95.00 258 VAL A O 1
ATOM 1909 N N . LEU A 1 259 ? 2.098 4.590 -7.573 1.00 94.06 259 LEU A N 1
ATOM 1910 C CA . LEU A 1 259 ? 2.550 4.225 -6.232 1.00 94.06 259 LEU A CA 1
ATOM 1911 C C . LEU A 1 259 ? 2.721 5.438 -5.316 1.00 94.06 259 LEU A C 1
ATOM 1913 O O . LEU A 1 259 ? 2.296 5.367 -4.168 1.00 94.06 259 LEU A O 1
ATOM 1917 N N . VAL A 1 260 ? 3.260 6.560 -5.800 1.00 94.75 260 VAL A N 1
ATOM 1918 C CA . VAL A 1 260 ? 3.362 7.818 -5.040 1.00 94.75 260 VAL A CA 1
ATOM 1919 C C . VAL A 1 260 ? 1.980 8.276 -4.599 1.00 94.75 260 VAL A C 1
ATOM 1921 O O . VAL A 1 260 ? 1.765 8.486 -3.406 1.00 94.75 260 VAL A O 1
ATOM 1924 N N . ALA A 1 261 ? 1.033 8.383 -5.537 1.00 93.00 261 ALA A N 1
ATOM 1925 C CA . ALA A 1 261 ? -0.330 8.805 -5.231 1.00 93.00 261 ALA A CA 1
ATOM 1926 C C . ALA A 1 261 ? -0.971 7.869 -4.201 1.00 93.00 261 ALA A C 1
ATOM 1928 O O . ALA A 1 261 ? -1.562 8.322 -3.220 1.00 93.00 261 ALA A O 1
ATOM 1929 N N . ALA A 1 262 ? -0.796 6.560 -4.385 1.00 91.50 262 ALA A N 1
ATOM 1930 C CA . ALA A 1 262 ? -1.383 5.577 -3.500 1.00 91.50 262 ALA A CA 1
ATOM 1931 C C . ALA A 1 262 ? -0.786 5.597 -2.079 1.00 91.50 262 ALA A C 1
ATOM 1933 O O . ALA A 1 262 ? -1.500 5.556 -1.073 1.00 91.50 262 ALA A O 1
ATOM 1934 N N . LEU A 1 263 ? 0.536 5.640 -1.982 1.00 92.81 263 LEU A N 1
ATOM 1935 C CA . LEU A 1 263 ? 1.249 5.585 -0.714 1.00 92.81 263 LEU A CA 1
ATOM 1936 C C . LEU A 1 263 ? 1.106 6.896 0.070 1.00 92.81 263 LEU A C 1
ATOM 1938 O O . LEU A 1 263 ? 0.954 6.849 1.288 1.00 92.81 263 LEU A O 1
ATOM 1942 N N . ALA A 1 264 ? 1.065 8.045 -0.611 1.00 91.81 264 ALA A N 1
ATOM 1943 C CA . ALA A 1 264 ? 0.780 9.333 0.016 1.00 91.81 264 ALA A CA 1
ATOM 1944 C C . ALA A 1 264 ? -0.655 9.395 0.568 1.00 91.81 264 ALA A C 1
ATOM 1946 O O . ALA A 1 264 ? -0.854 9.779 1.719 1.00 91.81 264 ALA A O 1
ATOM 1947 N N . ASP A 1 265 ? -1.653 8.954 -0.205 1.00 91.31 265 ASP A N 1
ATOM 1948 C CA . ASP A 1 265 ? -3.050 8.858 0.245 1.00 91.31 265 ASP A CA 1
ATOM 1949 C C . ASP A 1 265 ? -3.189 7.916 1.458 1.00 91.31 265 ASP A C 1
ATOM 1951 O O . ASP A 1 265 ? -3.863 8.233 2.442 1.00 91.31 265 ASP A O 1
ATOM 1955 N N . LEU A 1 266 ? -2.480 6.781 1.454 1.00 89.00 266 LEU A N 1
ATOM 1956 C CA . LEU A 1 266 ? -2.395 5.912 2.626 1.00 89.00 266 LEU A CA 1
ATOM 1957 C C . LEU A 1 266 ? -1.779 6.636 3.834 1.00 89.00 266 LEU A C 1
ATOM 1959 O O . LEU A 1 266 ? -2.378 6.606 4.909 1.00 89.00 266 LEU A O 1
ATOM 1963 N N . ALA A 1 267 ? -0.635 7.303 3.669 1.00 90.62 267 ALA A N 1
ATOM 1964 C CA . ALA A 1 267 ? 0.042 8.030 4.742 1.00 90.62 267 ALA A CA 1
ATOM 1965 C C . ALA A 1 267 ? -0.861 9.105 5.367 1.00 90.62 267 ALA A C 1
ATOM 1967 O O . ALA A 1 267 ? -0.987 9.176 6.591 1.00 90.62 267 ALA A O 1
ATOM 1968 N N . VAL A 1 268 ? -1.537 9.901 4.531 1.00 90.94 268 VAL A N 1
ATOM 1969 C CA . VAL A 1 268 ? -2.454 10.966 4.965 1.00 90.94 268 VAL A CA 1
ATOM 1970 C C . VAL A 1 268 ? -3.625 10.390 5.753 1.00 90.94 268 VAL A C 1
ATOM 1972 O O . VAL A 1 268 ? -3.932 10.891 6.835 1.00 90.94 268 VAL A O 1
ATOM 1975 N N . ARG A 1 269 ? -4.242 9.300 5.277 1.00 88.19 269 ARG A N 1
ATOM 1976 C CA . ARG A 1 269 ? -5.333 8.634 6.008 1.00 88.19 269 ARG A CA 1
ATOM 1977 C C . ARG A 1 269 ? -4.896 8.120 7.373 1.00 88.19 269 ARG A C 1
ATOM 1979 O O . ARG A 1 269 ? -5.663 8.206 8.327 1.00 88.19 269 ARG A O 1
ATOM 1986 N N . LEU A 1 270 ? -3.685 7.581 7.474 1.00 87.31 270 LEU A N 1
ATOM 1987 C CA . LEU A 1 270 ? -3.146 7.099 8.745 1.00 87.31 270 LEU A CA 1
ATOM 1988 C C . LEU A 1 270 ? -2.859 8.258 9.702 1.00 87.31 270 LEU A C 1
ATOM 1990 O O . LEU A 1 270 ? -3.220 8.183 10.871 1.00 87.31 270 LEU A O 1
ATOM 1994 N N . ALA A 1 271 ? -2.289 9.353 9.200 1.00 88.00 271 ALA A N 1
ATOM 1995 C CA . ALA A 1 271 ? -2.028 10.547 9.998 1.00 88.00 271 ALA A CA 1
ATOM 1996 C C . ALA A 1 271 ? -3.313 11.246 10.473 1.00 88.00 271 ALA A C 1
ATOM 1998 O O . ALA A 1 271 ? -3.333 11.794 11.573 1.00 88.00 271 ALA A O 1
ATOM 1999 N N . ALA A 1 272 ? -4.378 11.240 9.665 1.00 85.25 272 ALA A N 1
ATOM 2000 C CA . ALA A 1 272 ? -5.672 11.804 10.044 1.00 85.25 272 ALA A CA 1
ATOM 2001 C C . ALA A 1 272 ? -6.293 11.048 11.228 1.00 85.25 272 ALA A C 1
ATOM 2003 O O . ALA A 1 272 ? -6.722 11.689 12.183 1.00 85.25 272 ALA A O 1
ATOM 2004 N N . ARG A 1 273 ? -6.241 9.708 11.209 1.00 81.50 273 ARG A N 1
ATOM 2005 C CA . ARG A 1 273 ? -6.739 8.861 12.309 1.00 81.50 273 ARG A CA 1
ATOM 2006 C C . ARG A 1 273 ? -6.011 9.111 13.628 1.00 81.50 273 ARG A C 1
ATOM 2008 O O . ARG A 1 273 ? -6.635 9.205 14.672 1.00 81.50 273 ARG A O 1
ATOM 2015 N N . LEU A 1 274 ? -4.691 9.295 13.576 1.00 80.00 274 LEU A N 1
ATOM 2016 C CA . LEU A 1 274 ? -3.910 9.601 14.779 1.00 80.00 274 LEU A CA 1
ATOM 2017 C C . LEU A 1 274 ? -4.252 10.980 15.368 1.00 80.00 274 LEU A C 1
ATOM 2019 O O . LEU A 1 274 ? -4.186 11.166 16.580 1.00 80.00 274 LEU A O 1
ATOM 2023 N N . ARG A 1 275 ? -4.618 11.962 14.530 1.00 82.19 275 ARG A N 1
ATOM 2024 C CA . ARG A 1 275 ? -5.024 13.294 15.010 1.00 82.19 275 ARG A CA 1
ATOM 2025 C C . ARG A 1 275 ? -6.401 13.283 15.656 1.00 82.19 275 ARG A C 1
ATOM 2027 O O . ARG A 1 275 ? -6.576 13.969 16.655 1.00 82.19 275 ARG A O 1
ATOM 2034 N N . THR A 1 276 ? -7.354 12.532 15.106 1.00 72.50 276 THR A N 1
ATOM 2035 C CA . THR A 1 276 ? -8.686 12.405 15.712 1.00 72.50 276 THR A CA 1
ATOM 2036 C C . THR A 1 276 ? -8.591 11.801 17.108 1.00 72.50 276 THR A C 1
ATOM 2038 O O . THR A 1 276 ? -9.155 12.382 18.028 1.00 72.50 276 THR A O 1
ATOM 2041 N N . SER A 1 277 ? -7.767 10.765 17.298 1.00 69.25 277 SER A N 1
ATOM 2042 C CA . SER A 1 277 ? -7.497 10.177 18.617 1.00 69.25 277 SER A CA 1
ATOM 2043 C C . SER A 1 277 ? -6.899 11.168 19.621 1.00 69.25 277 SER A C 1
ATOM 2045 O O . SER A 1 277 ? -7.291 11.188 20.785 1.00 69.25 277 SER A O 1
ATOM 2047 N N . ALA A 1 278 ? -5.969 12.023 19.179 1.00 69.06 278 ALA A N 1
ATOM 2048 C CA . ALA A 1 278 ? -5.282 12.977 20.052 1.00 69.06 278 ALA A CA 1
ATOM 2049 C C . ALA A 1 278 ? -6.153 14.170 20.486 1.00 69.06 278 ALA A C 1
ATOM 2051 O O . ALA A 1 278 ? -5.892 14.752 21.530 1.00 69.06 278 ALA A O 1
ATOM 2052 N N . VAL A 1 279 ? -7.159 14.555 19.693 1.00 68.25 279 VAL A N 1
ATOM 2053 C CA . VAL A 1 279 ? -8.099 15.640 20.047 1.00 68.25 279 VAL A CA 1
ATOM 2054 C C . VAL A 1 279 ? -9.186 15.146 21.008 1.00 68.25 279 VAL A C 1
ATOM 2056 O O . VAL A 1 279 ? -9.760 15.937 21.751 1.00 68.25 279 VAL A O 1
ATOM 2059 N N . THR A 1 280 ? -9.472 13.844 21.002 1.00 46.44 280 THR A N 1
ATOM 2060 C CA . THR A 1 280 ? -10.458 13.218 21.893 1.00 46.44 280 THR A CA 1
ATOM 2061 C C . THR A 1 280 ? -9.893 12.756 23.239 1.00 46.44 280 THR A C 1
ATOM 2063 O O . THR A 1 280 ? -10.684 12.345 24.089 1.00 46.44 280 THR A O 1
ATOM 2066 N N . ALA A 1 281 ? -8.569 12.799 23.422 1.00 47.00 281 ALA A N 1
ATOM 2067 C CA . ALA A 1 281 ? -7.865 12.431 24.654 1.00 47.00 281 ALA A CA 1
ATOM 2068 C C . ALA A 1 281 ? -7.676 13.644 25.578 1.00 47.00 281 ALA A C 1
ATOM 2070 O O . ALA A 1 281 ? -7.948 13.497 26.793 1.00 47.00 281 ALA A O 1
#

Foldseek 3Di:
DDDDDPPPPPPPPDQQPLLVLLVLQQVLCVVPPCSLVVSLVSSVQLVVQLVVVVVVVDDNNRSSVVSDVVVDHSVVNSVVVVVDPQLADPLLVVLLVCLLVLLQVLLVLLVVLLVLLCCQLPPPDDDRDPVSVLVSLVSQLVSLLSVLSSLLNLLCNLVSDCDPLSVVLNVLSNVLSVCSNVPVVLCLPRLLSSLVSQLSSLVSCVVSVNDDPVLSVCSNPQSNVLNVQSNVLVVCCVPVVDPSSVSNSVSSNSVSVSSSVSSNVVSVVSVVSVVVSVVSD